Protein AF-A0A7S3L802-F1 (afdb_monomer_lite)

Organism: NCBI:txid265554

InterPro domains:
  IPR049227 Domain of unknown function DUF6824 [PF20710] (76-160)

Secondary structure (DSSP, 8-state):
----PPP---------------------------------------------------------------PPPTT-EEE--SHHHHHSHHHHHHHHHHHHHHHHHHH--SHHHHHHHHHHHHHHHHHTT--EEEEETTEEEEEEEPPHHHHHHHHHHHHHHHHHHHHHHHHHHHHTSS--------

Structure (mmCIF, N/CA/C/O backbone):
data_AF-A0A7S3L802-F1
#
_entry.id   AF-A0A7S3L802-F1
#
loop_
_atom_site.group_PDB
_atom_site.id
_atom_site.type_symbol
_atom_site.label_atom_id
_atom_site.label_alt_id
_atom_site.label_comp_id
_atom_site.label_asym_id
_atom_site.label_entity_id
_atom_site.label_seq_id
_atom_site.pdbx_PDB_ins_code
_atom_site.Cartn_x
_atom_site.Cartn_y
_atom_site.Cartn_z
_atom_site.occupancy
_atom_site.B_iso_or_equiv
_atom_site.auth_seq_id
_atom_site.auth_comp_id
_atom_site.auth_asym_id
_atom_site.auth_atom_id
_atom_site.pdbx_PDB_model_num
ATOM 1 N N . ASP A 1 1 ? -11.591 37.459 -12.804 1.00 43.25 1 ASP A N 1
ATOM 2 C CA . ASP A 1 1 ? -11.642 36.184 -12.055 1.00 43.25 1 ASP A CA 1
ATOM 3 C C . ASP A 1 1 ? -10.473 36.041 -11.090 1.00 43.25 1 ASP A C 1
ATOM 5 O O . ASP A 1 1 ? -9.443 35.461 -11.408 1.00 43.25 1 ASP A O 1
ATOM 9 N N . HIS A 1 2 ? -10.624 36.628 -9.903 1.00 46.69 2 HIS A N 1
ATOM 10 C CA . HIS A 1 2 ? -9.688 36.510 -8.788 1.00 46.69 2 HIS A CA 1
ATOM 11 C C . HIS A 1 2 ? -10.291 35.555 -7.755 1.00 46.69 2 HIS A C 1
ATOM 13 O O . HIS A 1 2 ? -11.215 35.938 -7.044 1.00 46.69 2 HIS A O 1
ATOM 19 N N . TYR A 1 3 ? -9.752 34.340 -7.633 1.00 50.78 3 TYR A N 1
ATOM 20 C CA . TYR A 1 3 ? -10.010 33.491 -6.469 1.00 50.78 3 TYR A CA 1
ATOM 21 C C . TYR A 1 3 ? -8.734 33.303 -5.657 1.00 50.78 3 TYR A C 1
ATOM 23 O O . TYR A 1 3 ? -7.887 32.444 -5.888 1.00 50.78 3 TYR A O 1
ATOM 31 N N . PHE A 1 4 ? -8.658 34.212 -4.696 1.00 42.81 4 PHE A N 1
ATOM 32 C CA . PHE A 1 4 ? -7.894 34.230 -3.467 1.00 42.81 4 PHE A CA 1
ATOM 33 C C . PHE A 1 4 ? -8.111 32.917 -2.689 1.00 42.81 4 PHE A C 1
ATOM 35 O O . PHE A 1 4 ? -9.192 32.673 -2.156 1.00 42.81 4 PHE A O 1
ATOM 42 N N . LEU A 1 5 ? -7.101 32.045 -2.636 1.00 52.41 5 LEU A N 1
ATOM 43 C CA . LEU A 1 5 ? -7.089 30.914 -1.704 1.00 52.41 5 LEU A CA 1
ATOM 44 C C . LEU A 1 5 ? -6.557 31.404 -0.348 1.00 52.41 5 LEU A C 1
ATOM 46 O O . LEU A 1 5 ? -5.458 31.965 -0.304 1.00 52.41 5 LEU A O 1
ATOM 50 N N . PRO A 1 6 ? -7.281 31.209 0.767 1.00 50.75 6 PRO A N 1
ATOM 51 C CA . PRO A 1 6 ? -6.831 31.702 2.058 1.00 50.75 6 PRO A CA 1
ATOM 52 C C . PRO A 1 6 ? -5.673 30.865 2.614 1.00 50.75 6 PRO A C 1
ATOM 54 O O . PRO A 1 6 ? -5.748 29.641 2.747 1.00 50.75 6 PRO A O 1
ATOM 57 N N . ARG A 1 7 ? -4.611 31.577 3.012 1.00 44.91 7 ARG A N 1
ATOM 58 C CA . ARG A 1 7 ? -3.612 31.135 3.989 1.00 44.91 7 ARG A CA 1
ATOM 59 C C . ARG A 1 7 ? -4.317 30.738 5.291 1.00 44.91 7 ARG A C 1
ATOM 61 O O . ARG A 1 7 ? -4.910 31.577 5.954 1.00 44.91 7 ARG A O 1
ATOM 68 N N . SER A 1 8 ? -4.150 29.488 5.701 1.00 43.41 8 SER A N 1
ATOM 69 C CA . SER A 1 8 ? -4.127 29.103 7.118 1.00 43.41 8 SER A CA 1
ATOM 70 C C . SER A 1 8 ? -3.103 27.984 7.309 1.00 43.41 8 SER A C 1
ATOM 72 O O . SER A 1 8 ? -3.396 26.819 7.550 1.00 43.41 8 SER A O 1
ATOM 74 N N . PHE A 1 9 ? -1.842 28.385 7.157 1.00 47.66 9 PHE A N 1
ATOM 75 C CA . PHE A 1 9 ? -0.777 27.896 8.021 1.00 47.66 9 PHE A CA 1
ATOM 76 C C . PHE A 1 9 ? -1.091 28.394 9.434 1.00 47.66 9 PHE A C 1
ATOM 78 O O . PHE A 1 9 ? -1.161 29.604 9.615 1.00 47.66 9 PHE A O 1
ATOM 85 N N . LEU A 1 10 ? -1.272 27.491 10.397 1.00 39.97 10 LEU A N 1
ATOM 86 C CA . LEU A 1 10 ? -0.770 27.624 11.769 1.00 39.97 10 LEU A CA 1
ATOM 87 C C . LEU A 1 10 ? -1.088 26.349 12.562 1.00 39.97 10 LEU A C 1
ATOM 89 O O . LEU A 1 10 ? -2.228 25.910 12.658 1.00 39.97 10 LEU A O 1
ATOM 93 N N . TYR A 1 11 ? -0.004 25.740 13.040 1.00 44.31 11 TYR A N 1
ATOM 94 C CA . TYR A 1 1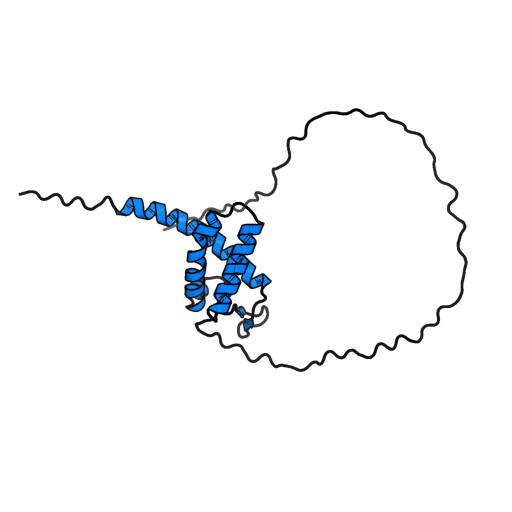1 ? 0.174 25.089 14.336 1.00 44.31 11 TYR A CA 1
ATOM 95 C C . TYR A 1 11 ? -1.076 24.664 15.128 1.00 44.31 11 TYR A C 1
ATOM 97 O O . TYR A 1 11 ? -1.865 25.484 15.579 1.00 44.31 11 TYR A O 1
ATOM 105 N N . GLY A 1 12 ? -1.141 23.368 15.434 1.00 34.47 12 GLY A N 1
ATOM 106 C CA . GLY A 1 12 ? -2.046 22.792 16.429 1.00 34.47 12 GLY A CA 1
ATOM 107 C C . GLY A 1 12 ? -1.418 21.558 17.071 1.00 34.47 12 GLY A C 1
ATOM 108 O O . GLY A 1 12 ? -1.934 20.452 16.943 1.00 34.47 12 GLY A O 1
ATOM 109 N N . MET A 1 13 ? -0.245 21.740 17.677 1.00 41.03 13 MET A N 1
ATOM 110 C CA . MET A 1 13 ? 0.360 20.787 18.606 1.00 41.03 13 MET A CA 1
ATOM 111 C C . MET A 1 13 ? 0.070 21.256 20.032 1.00 41.03 13 MET A C 1
ATOM 113 O O . MET A 1 13 ? 0.176 22.443 20.316 1.00 41.03 13 MET A O 1
ATOM 117 N N . VAL A 1 14 ? -0.199 20.277 20.899 1.00 48.84 14 VAL A N 1
ATOM 118 C CA . VAL A 1 14 ? -0.329 20.364 22.362 1.00 48.84 14 VAL A CA 1
ATOM 119 C C . VAL A 1 14 ? -1.625 20.998 22.865 1.00 48.84 14 VAL A C 1
ATOM 121 O O . VAL A 1 14 ? -1.730 22.210 22.904 1.00 48.84 14 VAL A O 1
ATOM 124 N N . GLN A 1 15 ? -2.554 20.163 23.348 1.00 44.03 15 GLN A N 1
ATOM 125 C CA . GLN A 1 15 ? -3.179 20.309 24.674 1.00 44.03 15 GLN A CA 1
ATOM 126 C C . GLN A 1 15 ? -3.772 18.959 25.106 1.00 44.03 15 GLN A C 1
ATOM 128 O O . GLN A 1 15 ? -4.819 18.555 24.619 1.00 44.03 15 GLN A O 1
ATOM 133 N N . TYR A 1 16 ? -3.076 18.252 26.000 1.00 43.25 16 TYR A N 1
ATOM 134 C CA . TYR A 1 16 ? -3.644 17.231 26.887 1.00 43.25 16 TYR A CA 1
ATOM 135 C C . TYR A 1 16 ? -2.691 17.042 28.072 1.00 43.25 16 TYR A C 1
ATOM 137 O O . TYR A 1 16 ? -1.691 16.345 27.946 1.00 43.25 16 TYR A O 1
ATOM 145 N N . SER A 1 17 ? -3.010 17.655 29.213 1.00 45.06 17 SER A N 1
ATOM 146 C CA . SER A 1 17 ? -2.934 16.993 30.522 1.00 45.06 17 SER A CA 1
ATOM 147 C C . SER A 1 17 ? -3.534 17.908 31.589 1.00 45.06 17 SER A C 1
ATOM 149 O O . SER A 1 17 ? -2.878 18.818 32.091 1.00 45.06 17 SER A O 1
ATOM 151 N N . HIS A 1 18 ? -4.784 17.658 31.960 1.00 38.56 18 HIS A N 1
ATOM 152 C CA . HIS A 1 18 ? -5.279 18.065 33.266 1.00 38.56 18 HIS A CA 1
ATOM 153 C C . HIS A 1 18 ? -6.218 16.974 33.766 1.00 38.56 18 HIS A C 1
ATOM 155 O O . HIS A 1 18 ? -7.207 16.680 33.103 1.00 38.56 18 HIS A O 1
ATOM 161 N N . GLN A 1 19 ? -5.829 16.382 34.898 1.00 49.69 19 GLN A N 1
ATOM 162 C CA . GLN A 1 19 ? -6.578 15.578 35.874 1.00 49.69 19 GLN A CA 1
ATOM 163 C C . GLN A 1 19 ? -5.761 14.358 36.312 1.00 49.69 19 GLN A C 1
ATOM 165 O O . GLN A 1 19 ? -5.900 13.261 35.784 1.00 49.69 19 GLN A O 1
ATOM 170 N N . PHE A 1 20 ? -4.927 14.567 37.331 1.00 44.22 20 PHE A N 1
ATOM 171 C CA . PHE A 1 20 ? -4.647 13.537 38.324 1.00 44.22 20 PHE A CA 1
ATOM 172 C C . PHE A 1 20 ? -4.953 14.115 39.702 1.00 44.22 20 PHE A C 1
ATOM 174 O O . PHE A 1 20 ? -4.566 15.236 40.032 1.00 44.22 20 PHE A O 1
ATOM 181 N N . HIS A 1 21 ? -5.745 13.352 40.445 1.00 43.66 21 HIS A N 1
ATOM 182 C CA . HIS A 1 21 ? -6.251 13.668 41.766 1.00 43.66 21 HIS A CA 1
ATOM 183 C C . HIS A 1 21 ? -5.139 13.642 42.829 1.00 43.66 21 HIS A C 1
ATOM 185 O O . HIS A 1 21 ? -4.339 12.718 42.897 1.00 43.66 21 HIS A O 1
ATOM 191 N N . HIS A 1 22 ? -5.149 14.705 43.628 1.00 41.06 22 HIS A N 1
ATOM 192 C CA . HIS A 1 22 ? -4.855 14.877 45.055 1.00 41.06 22 HIS A CA 1
ATOM 193 C C . HIS A 1 22 ? -4.444 13.661 45.941 1.00 41.06 22 HIS A C 1
ATOM 195 O O . HIS A 1 22 ? -5.079 12.611 45.890 1.00 41.06 22 HIS A O 1
ATOM 201 N N . ILE A 1 23 ? -3.554 13.970 46.917 1.00 42.12 23 ILE A N 1
ATOM 202 C CA . ILE A 1 23 ? -3.262 13.322 48.234 1.00 42.12 23 ILE A CA 1
ATOM 203 C C . ILE A 1 23 ? -2.111 12.273 48.175 1.00 42.12 23 ILE A C 1
ATOM 205 O O . ILE A 1 23 ? -2.242 11.258 47.511 1.00 42.12 23 ILE A O 1
ATOM 209 N N . LEU A 1 24 ? -0.912 12.476 48.758 1.00 43.41 24 LEU A N 1
ATOM 210 C CA . LEU A 1 24 ? -0.587 12.592 50.196 1.00 43.41 24 LEU A CA 1
ATOM 211 C C . LEU A 1 24 ? 0.703 13.389 50.504 1.00 43.41 24 LEU A C 1
ATOM 213 O O . LEU A 1 24 ? 1.617 13.498 49.691 1.00 43.41 24 LEU A O 1
ATOM 217 N N . GLN A 1 25 ? 0.716 13.912 51.733 1.00 42.94 25 GLN A N 1
ATOM 218 C CA . GLN A 1 25 ? 1.692 14.764 52.420 1.00 42.94 25 GLN A CA 1
ATOM 219 C C . GLN A 1 25 ? 3.146 14.254 52.508 1.00 42.94 25 GLN A C 1
ATOM 221 O O . GLN A 1 25 ? 3.410 13.062 52.632 1.00 42.94 25 GLN A O 1
ATOM 226 N N . LEU A 1 26 ? 4.067 15.226 52.556 1.00 44.31 26 LEU A N 1
ATOM 227 C CA . LEU A 1 26 ? 5.475 15.112 52.970 1.00 44.31 26 LEU A CA 1
ATOM 228 C C . LEU A 1 26 ? 5.602 14.847 54.488 1.00 44.31 26 LEU A C 1
ATOM 230 O O . LEU A 1 26 ? 4.688 15.180 55.247 1.00 44.31 26 LEU A O 1
ATOM 234 N N . PRO A 1 27 ? 6.789 14.415 54.956 1.00 50.59 27 PRO A N 1
ATOM 235 C CA . PRO A 1 27 ? 7.597 15.433 55.625 1.00 50.59 27 PRO A CA 1
ATOM 236 C C . PRO A 1 27 ? 9.056 15.523 55.161 1.00 50.59 27 PRO A C 1
ATOM 238 O O . PRO A 1 27 ? 9.699 14.569 54.731 1.00 50.59 27 PRO A O 1
ATOM 241 N N . SER A 1 28 ? 9.524 16.759 55.295 1.00 49.44 28 SER A N 1
ATOM 242 C CA . SER A 1 28 ? 10.874 17.286 55.150 1.00 49.44 28 SER A CA 1
ATOM 243 C C . SER A 1 28 ? 11.860 16.652 56.129 1.00 49.44 28 SER A C 1
ATOM 245 O O . SER A 1 28 ? 11.561 16.594 57.320 1.00 49.44 28 SER A O 1
ATOM 247 N N . ILE A 1 29 ? 13.058 16.295 55.657 1.00 51.09 29 ILE A N 1
ATOM 248 C CA . ILE A 1 29 ? 14.267 16.306 56.488 1.00 51.09 29 ILE A CA 1
ATOM 249 C C . ILE A 1 29 ? 15.439 16.773 55.617 1.00 51.09 29 ILE A C 1
ATOM 251 O O . ILE A 1 29 ? 15.975 16.031 54.798 1.00 51.09 29 ILE A O 1
ATOM 255 N N . ASN A 1 30 ? 15.816 18.037 55.798 1.00 46.88 30 ASN A N 1
ATOM 256 C CA . ASN A 1 30 ? 17.151 18.526 55.485 1.00 46.88 30 ASN A CA 1
ATOM 257 C C . ASN A 1 30 ? 18.103 18.004 56.561 1.00 46.88 30 ASN A C 1
ATOM 259 O O . ASN A 1 30 ? 17.928 18.354 57.726 1.00 46.88 30 ASN A O 1
ATOM 263 N N . THR A 1 31 ? 19.158 17.296 56.176 1.00 55.75 31 THR A N 1
ATOM 264 C CA . THR A 1 31 ? 20.431 17.362 56.898 1.00 55.75 31 THR A CA 1
ATOM 265 C C . THR A 1 31 ? 21.586 17.266 55.914 1.00 55.75 31 THR A C 1
ATOM 267 O O . THR A 1 31 ? 21.643 16.425 55.022 1.00 55.75 31 THR A O 1
ATOM 270 N N . MET A 1 32 ? 22.471 18.237 56.085 1.00 45.59 32 MET A N 1
ATOM 271 C CA . MET A 1 32 ? 23.715 18.475 55.380 1.00 45.59 32 MET A CA 1
ATOM 272 C C . MET A 1 32 ? 24.656 17.276 55.480 1.00 45.59 32 MET A C 1
ATOM 274 O O . MET A 1 32 ? 24.671 16.619 56.514 1.00 45.59 32 MET A O 1
ATOM 278 N N . LEU A 1 33 ? 25.517 17.095 54.478 1.00 47.91 33 LEU A N 1
ATOM 279 C CA . LEU A 1 33 ? 26.943 16.807 54.666 1.00 47.91 33 LEU A CA 1
ATOM 280 C C . LEU A 1 33 ? 27.668 17.125 53.349 1.00 47.91 33 LEU A C 1
ATOM 282 O O . LEU A 1 33 ? 27.310 16.635 52.280 1.00 47.91 33 LEU A O 1
ATOM 286 N N . SER A 1 34 ? 28.621 18.049 53.445 1.00 48.16 34 SER A N 1
ATOM 287 C CA . SER A 1 34 ? 29.429 18.590 52.353 1.00 48.16 34 SER A CA 1
ATOM 288 C C . SER A 1 34 ? 30.762 17.810 52.225 1.00 48.16 34 SER A C 1
ATOM 290 O O . SER A 1 34 ? 31.000 16.874 52.992 1.00 48.16 34 SER A O 1
ATOM 292 N N . PRO A 1 35 ? 31.602 18.118 51.218 1.00 51.88 35 PRO A N 1
ATOM 293 C CA . PRO A 1 35 ? 32.450 17.162 50.527 1.00 51.88 35 PRO A CA 1
ATOM 294 C C . PRO A 1 35 ? 33.837 17.034 51.156 1.00 51.88 35 PRO A C 1
ATOM 296 O O . PRO A 1 35 ? 34.571 18.008 51.298 1.00 51.88 35 PRO A O 1
ATOM 299 N N . SER A 1 36 ? 34.250 15.812 51.464 1.00 51.53 36 SER A N 1
ATOM 300 C CA . SER A 1 36 ? 35.662 15.420 51.522 1.00 51.53 36 SER A CA 1
ATOM 301 C C . SER A 1 36 ? 35.742 13.904 51.679 1.00 51.53 36 SER A C 1
ATOM 303 O O . SER A 1 36 ? 34.951 13.323 52.414 1.00 51.53 36 SER A O 1
ATOM 305 N N . SER A 1 37 ? 36.715 13.282 51.005 1.00 53.31 37 SER A N 1
ATOM 306 C CA . SER A 1 37 ? 37.090 11.849 51.085 1.00 53.31 37 SER A CA 1
ATOM 307 C C . SER A 1 37 ? 36.686 10.940 49.917 1.00 53.31 37 SER A C 1
ATOM 309 O O . SER A 1 37 ? 36.300 9.799 50.135 1.00 53.31 37 SER A O 1
ATOM 311 N N . PHE A 1 38 ? 36.861 11.375 48.665 1.00 45.47 38 PHE A N 1
ATOM 312 C CA . PHE A 1 38 ? 37.002 10.413 47.555 1.00 45.47 38 PHE A CA 1
ATOM 313 C C . PHE A 1 38 ? 38.146 10.789 46.604 1.00 45.47 38 PHE A C 1
ATOM 315 O O . PHE A 1 38 ? 38.000 10.825 45.386 1.00 45.47 38 PHE A O 1
ATOM 322 N N . LEU A 1 39 ? 39.311 11.094 47.183 1.00 45.28 39 LEU A N 1
ATOM 323 C CA . LEU A 1 39 ? 40.552 11.304 46.443 1.00 45.28 39 LEU A CA 1
ATOM 324 C C . LEU A 1 39 ? 41.676 10.449 47.047 1.00 45.28 39 LEU A C 1
ATOM 326 O O . LEU A 1 39 ? 42.522 10.960 47.768 1.00 45.28 39 LEU A O 1
ATOM 330 N N . SER A 1 40 ? 41.671 9.144 46.766 1.00 49.78 40 SER A N 1
ATOM 331 C CA . SER A 1 40 ? 42.864 8.286 46.887 1.00 49.78 40 SER A CA 1
ATOM 332 C C . SER A 1 40 ? 42.610 6.866 46.370 1.00 49.78 40 SER A C 1
ATOM 334 O O . SER A 1 40 ? 42.595 5.909 47.134 1.00 49.78 40 SER A O 1
ATOM 336 N N . MET A 1 41 ? 42.457 6.684 45.055 1.00 41.44 41 MET A N 1
ATOM 337 C CA . MET A 1 41 ? 42.773 5.375 44.465 1.00 41.44 41 MET A CA 1
ATOM 338 C C . MET A 1 41 ? 43.124 5.497 42.979 1.00 41.44 41 MET A C 1
ATOM 340 O O . MET A 1 41 ? 42.336 5.170 42.098 1.00 41.44 41 MET A O 1
ATOM 344 N N . ILE A 1 42 ? 44.332 5.985 42.697 1.00 59.41 42 ILE A N 1
ATOM 345 C CA . ILE A 1 42 ? 44.995 5.745 41.411 1.00 59.41 42 ILE A CA 1
ATOM 346 C C . ILE A 1 42 ? 46.104 4.726 41.676 1.00 59.41 42 ILE A C 1
ATOM 348 O O . ILE A 1 42 ? 47.095 5.085 42.313 1.00 59.41 42 ILE A O 1
ATOM 352 N N . PRO A 1 43 ? 46.018 3.491 41.161 1.00 48.78 43 PRO A N 1
ATOM 353 C CA . PRO A 1 43 ? 47.204 2.717 40.860 1.00 48.78 43 PRO A CA 1
ATOM 354 C C . PRO A 1 43 ? 47.678 3.096 39.456 1.00 48.78 43 PRO A C 1
ATOM 356 O O . PRO A 1 43 ? 46.992 2.896 38.452 1.00 48.78 43 PRO A O 1
ATOM 359 N N . SER A 1 44 ? 48.872 3.675 39.403 1.00 44.97 44 SER A N 1
ATOM 360 C CA . SER A 1 44 ? 49.615 3.882 38.168 1.00 44.97 44 SER A CA 1
ATOM 361 C C . SER A 1 44 ? 50.101 2.553 37.591 1.00 44.97 44 SER A C 1
ATOM 363 O O . SER A 1 44 ? 50.690 1.756 38.310 1.00 44.97 44 SER A O 1
ATOM 365 N N . ARG A 1 45 ? 49.955 2.449 36.263 1.00 49.50 45 ARG A N 1
ATOM 366 C CA . ARG A 1 45 ? 50.815 1.744 35.294 1.00 49.50 45 ARG A CA 1
ATOM 367 C C . ARG A 1 45 ? 50.982 0.228 35.448 1.00 49.50 45 ARG A C 1
ATOM 369 O O . ARG A 1 45 ? 51.635 -0.246 36.362 1.00 49.50 45 ARG A O 1
ATOM 376 N N . ASN A 1 46 ? 50.520 -0.499 34.428 1.00 47.84 46 ASN A N 1
ATOM 377 C CA . ASN A 1 46 ? 51.369 -1.242 33.480 1.00 47.84 46 ASN A CA 1
ATOM 378 C C . ASN A 1 46 ? 50.473 -1.745 32.324 1.00 47.84 46 ASN A C 1
ATOM 380 O O . ASN A 1 46 ? 49.480 -2.421 32.543 1.00 47.84 46 ASN A O 1
ATOM 384 N N . PHE A 1 47 ? 50.657 -1.204 31.117 1.00 49.09 47 PHE A N 1
ATOM 385 C CA . PHE A 1 47 ? 51.352 -1.891 30.015 1.00 49.09 47 PHE A CA 1
ATOM 386 C C . PHE A 1 47 ? 50.395 -2.767 29.176 1.00 49.09 47 PHE A C 1
ATOM 388 O O . PHE A 1 47 ? 50.406 -3.988 29.264 1.00 49.09 47 PHE A O 1
ATOM 395 N N . PHE A 1 48 ? 49.555 -2.131 28.349 1.00 50.41 48 PHE A N 1
ATOM 396 C CA . PHE A 1 48 ? 48.835 -2.827 27.275 1.00 50.41 48 PHE A CA 1
ATOM 397 C C . PHE A 1 48 ? 49.653 -2.722 25.977 1.00 50.41 48 PHE A C 1
ATOM 399 O O . PHE A 1 48 ? 49.879 -1.602 25.510 1.00 50.41 48 PHE A O 1
ATOM 406 N N . PRO A 1 49 ? 50.126 -3.836 25.392 1.00 56.09 49 PRO A N 1
ATOM 407 C CA . PRO A 1 49 ? 50.807 -3.805 24.103 1.00 56.09 49 PRO A CA 1
ATOM 408 C C . PRO A 1 49 ? 49.812 -3.514 22.959 1.00 56.09 49 PRO A C 1
ATOM 410 O O . PRO A 1 49 ? 48.721 -4.088 22.945 1.00 56.09 49 PRO A O 1
ATOM 413 N N . PRO A 1 50 ? 50.171 -2.683 21.961 1.00 56.22 50 PRO A N 1
ATOM 414 C CA . PRO A 1 50 ? 49.380 -2.485 20.757 1.00 56.22 50 PRO A CA 1
ATOM 415 C C . PRO A 1 50 ? 49.843 -3.485 19.694 1.00 56.22 50 PRO A C 1
ATOM 417 O O . PRO A 1 50 ? 50.678 -3.179 18.852 1.00 56.22 50 PRO A O 1
ATOM 420 N N . SER A 1 51 ? 49.355 -4.718 19.742 1.00 53.16 51 SER A N 1
ATOM 421 C CA . SER A 1 51 ? 49.475 -5.641 18.608 1.00 53.16 51 SER A CA 1
ATOM 422 C C . SER A 1 51 ? 48.477 -6.776 18.778 1.00 53.16 51 SER A C 1
ATOM 424 O O . SER A 1 51 ? 48.215 -7.188 19.901 1.00 53.16 51 SER A O 1
ATOM 426 N N . MET A 1 52 ? 47.952 -7.286 17.663 1.00 47.56 52 MET A N 1
ATOM 427 C CA . MET A 1 52 ? 46.987 -8.395 17.571 1.00 47.56 52 MET A CA 1
ATOM 428 C C . MET A 1 52 ? 45.495 -8.018 17.628 1.00 47.56 52 MET A C 1
ATOM 430 O O . MET A 1 52 ? 44.692 -8.703 18.254 1.00 47.56 52 MET A O 1
ATOM 434 N N . LEU A 1 53 ? 45.086 -7.001 16.862 1.00 41.88 53 LEU A N 1
ATOM 435 C CA . LEU A 1 53 ? 43.798 -7.091 16.164 1.00 41.88 53 LEU A CA 1
ATOM 436 C C . LEU A 1 53 ? 44.009 -6.884 14.664 1.00 41.88 53 LEU A C 1
ATOM 438 O O . LEU A 1 53 ? 43.614 -5.886 14.070 1.00 41.88 53 LEU A O 1
ATOM 442 N N . SER A 1 54 ? 44.649 -7.874 14.051 1.00 48.06 54 SER A N 1
ATOM 443 C CA . SER A 1 54 ? 44.408 -8.237 12.661 1.00 48.06 54 SER A CA 1
ATOM 444 C C . SER A 1 54 ? 42.949 -8.691 12.538 1.00 48.06 54 SER A C 1
ATOM 446 O O . SER A 1 54 ? 42.641 -9.877 12.605 1.00 48.06 54 SER A O 1
ATOM 448 N N . SER A 1 55 ? 42.025 -7.738 12.388 1.00 43.81 55 SER A N 1
ATOM 449 C CA . SER A 1 55 ? 40.760 -8.049 11.723 1.00 43.81 55 SER A CA 1
ATOM 450 C C . SER A 1 55 ? 41.100 -8.348 10.266 1.00 43.81 55 SER A C 1
ATOM 452 O O . SER A 1 55 ? 41.621 -7.451 9.596 1.00 43.81 55 SER A O 1
ATOM 454 N N . PRO A 1 56 ? 40.841 -9.564 9.756 1.00 46.34 56 PRO A N 1
ATOM 455 C CA . PRO A 1 56 ? 40.789 -9.751 8.325 1.00 46.34 56 PRO A CA 1
ATOM 456 C C . PRO A 1 56 ? 39.665 -8.850 7.836 1.00 46.34 56 PRO A C 1
ATOM 458 O O . PRO A 1 56 ? 38.502 -9.021 8.195 1.00 46.34 56 PRO A O 1
ATOM 461 N N . GLU A 1 57 ? 40.074 -7.811 7.120 1.00 51.16 57 GLU A N 1
ATOM 462 C CA . GLU A 1 57 ? 39.407 -7.266 5.957 1.00 51.16 57 GLU A CA 1
ATOM 463 C C . GLU A 1 57 ? 38.200 -8.108 5.543 1.00 51.16 57 GLU A C 1
ATOM 465 O O . GLU A 1 57 ? 38.259 -8.984 4.685 1.00 51.16 57 GLU A O 1
ATOM 470 N N . GLN A 1 58 ? 37.063 -7.819 6.172 1.00 49.31 58 GLN A N 1
ATOM 471 C CA . GLN A 1 58 ? 35.782 -8.243 5.659 1.00 49.31 58 GLN A CA 1
ATOM 472 C C . GLN A 1 58 ? 35.471 -7.255 4.541 1.00 49.31 58 GLN A C 1
ATOM 474 O O . GLN A 1 58 ? 34.651 -6.343 4.670 1.00 49.31 58 GLN A O 1
ATOM 479 N N . GLN A 1 59 ? 36.226 -7.416 3.448 1.00 44.59 59 GLN A N 1
ATOM 480 C CA . GLN A 1 59 ? 35.809 -7.069 2.107 1.00 44.59 59 GLN A CA 1
ATOM 481 C C . GLN A 1 59 ? 34.398 -7.632 1.971 1.00 44.59 59 GLN A C 1
ATOM 483 O O . GLN A 1 59 ? 34.188 -8.811 1.700 1.00 44.59 59 GLN A O 1
ATOM 488 N N . ARG A 1 60 ? 33.398 -6.782 2.222 1.00 41.75 60 ARG A N 1
ATOM 489 C CA . ARG A 1 60 ? 32.087 -7.003 1.635 1.00 41.75 60 ARG A CA 1
ATOM 490 C C . ARG A 1 60 ? 32.365 -7.075 0.140 1.00 41.75 60 ARG A C 1
ATOM 492 O O . ARG A 1 60 ? 32.911 -6.086 -0.364 1.00 41.75 60 ARG A O 1
ATOM 499 N N . PRO A 1 61 ? 32.083 -8.199 -0.538 1.00 49.19 61 PRO A N 1
ATOM 500 C CA . PRO A 1 61 ? 32.248 -8.251 -1.975 1.00 49.19 61 PRO A CA 1
ATOM 501 C C . PRO A 1 61 ? 31.474 -7.067 -2.545 1.00 49.19 61 PRO A C 1
ATOM 503 O O . PRO A 1 61 ? 30.260 -6.941 -2.372 1.00 49.19 61 PRO A O 1
ATOM 506 N N . LYS A 1 62 ? 32.227 -6.142 -3.143 1.00 51.53 62 LYS A N 1
ATOM 507 C CA . LYS A 1 62 ? 31.721 -5.053 -3.974 1.00 51.53 62 LYS A CA 1
ATOM 508 C C . LYS A 1 62 ? 31.387 -5.651 -5.335 1.00 51.53 62 LYS A C 1
ATOM 510 O O . LYS A 1 62 ? 31.824 -5.129 -6.357 1.00 51.53 62 LYS A O 1
ATOM 515 N N . ASP A 1 63 ? 30.669 -6.771 -5.327 1.00 49.75 63 ASP A N 1
ATOM 516 C CA . ASP A 1 63 ? 30.085 -7.315 -6.532 1.00 49.75 63 ASP A CA 1
ATOM 517 C C . ASP A 1 63 ? 29.023 -6.300 -6.926 1.00 49.75 63 ASP A C 1
ATOM 519 O O . ASP A 1 63 ? 27.924 -6.241 -6.368 1.00 49.75 63 ASP A O 1
ATOM 523 N N . LEU A 1 64 ? 29.458 -5.406 -7.815 1.00 50.09 64 LEU A N 1
ATOM 524 C CA . LEU A 1 64 ? 28.646 -4.588 -8.689 1.00 50.09 64 LEU A CA 1
ATOM 525 C C . LEU A 1 64 ? 27.647 -5.528 -9.371 1.00 50.09 64 LEU A C 1
ATOM 527 O O . LEU A 1 64 ? 27.851 -6.013 -10.478 1.00 50.09 64 LEU A O 1
ATOM 531 N N . LEU A 1 65 ? 26.532 -5.779 -8.697 1.00 54.09 65 LEU A N 1
ATOM 532 C CA . LEU A 1 65 ? 25.265 -5.885 -9.385 1.00 54.09 65 LEU A CA 1
ATOM 533 C C . LEU A 1 65 ? 24.965 -4.462 -9.834 1.00 54.09 65 LEU A C 1
ATOM 535 O O . LEU A 1 65 ? 24.382 -3.676 -9.085 1.00 54.09 65 LEU A O 1
ATOM 539 N N . GLU A 1 66 ? 25.466 -4.127 -11.024 1.00 50.41 66 GLU A N 1
ATOM 540 C CA . GLU A 1 66 ? 24.946 -3.039 -11.842 1.00 50.41 66 GLU A CA 1
ATOM 541 C C . GLU A 1 66 ? 23.421 -3.155 -11.741 1.00 50.41 66 GLU A C 1
ATOM 543 O O . GLU A 1 66 ? 22.827 -4.154 -12.157 1.00 50.41 66 GLU A O 1
ATOM 548 N N . ALA A 1 67 ? 22.792 -2.230 -11.018 1.00 58.84 67 ALA A N 1
ATOM 549 C CA . ALA A 1 67 ? 21.357 -2.264 -10.832 1.00 58.84 67 ALA A CA 1
ATOM 550 C C . ALA A 1 67 ? 20.750 -1.912 -12.185 1.00 58.84 67 ALA A C 1
ATOM 552 O O . ALA A 1 67 ? 20.580 -0.734 -12.495 1.00 58.84 67 ALA A O 1
ATOM 553 N N . GLU A 1 68 ? 20.484 -2.937 -12.997 1.00 57.91 68 GLU A N 1
ATOM 554 C CA . GLU A 1 68 ? 19.812 -2.796 -14.281 1.00 57.91 68 GLU A CA 1
ATOM 555 C C . GLU A 1 68 ? 18.612 -1.860 -14.092 1.00 57.91 68 GLU A C 1
ATOM 557 O O . GLU A 1 68 ? 17.796 -2.088 -13.183 1.00 57.91 68 GLU A O 1
ATOM 562 N N . PRO A 1 69 ? 18.515 -0.772 -14.877 1.00 58.19 69 PRO A N 1
ATOM 563 C CA . PRO A 1 69 ? 17.491 0.234 -14.677 1.00 58.19 69 PRO A CA 1
ATOM 564 C C . PRO A 1 69 ? 16.121 -0.437 -14.762 1.00 58.19 69 PRO A C 1
ATOM 566 O O . PRO A 1 69 ? 15.704 -0.924 -15.813 1.00 58.19 69 PRO A O 1
ATOM 569 N N . LEU A 1 70 ? 15.417 -0.487 -13.627 1.00 61.91 70 LEU A N 1
ATOM 570 C CA . LEU A 1 70 ? 14.100 -1.108 -13.5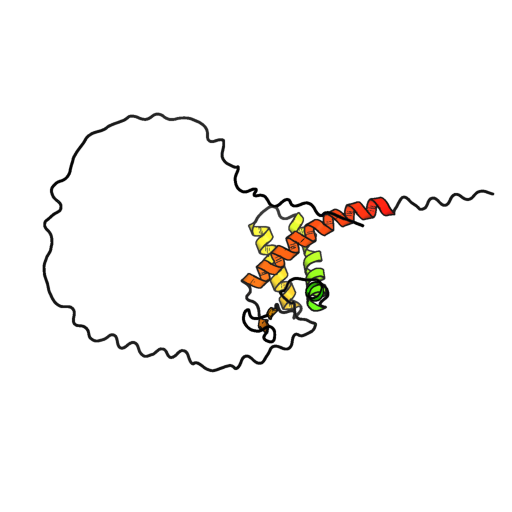38 1.00 61.91 70 LEU A CA 1
ATOM 571 C C . LEU A 1 70 ? 13.112 -0.318 -14.405 1.00 61.91 70 LEU A C 1
ATOM 573 O O . LEU A 1 70 ? 12.559 0.706 -13.989 1.00 61.91 70 LEU A O 1
ATOM 577 N N . VAL A 1 71 ? 12.873 -0.811 -15.619 1.00 68.44 71 VAL A N 1
ATOM 578 C CA . VAL A 1 71 ? 11.794 -0.343 -16.488 1.00 68.44 71 VAL A CA 1
ATOM 579 C C . VAL A 1 71 ? 10.481 -0.588 -15.746 1.00 68.44 71 VAL A C 1
ATOM 581 O O . VAL A 1 71 ? 10.159 -1.727 -15.411 1.00 68.44 71 VAL A O 1
ATOM 584 N N . SER A 1 72 ? 9.732 0.477 -15.440 1.00 65.69 72 SER A N 1
ATOM 585 C CA . SER A 1 72 ? 8.470 0.319 -14.708 1.00 65.69 72 SER A CA 1
ATOM 586 C C . SER A 1 72 ? 7.483 -0.463 -15.551 1.00 65.69 72 SER A C 1
ATOM 588 O O . SER A 1 72 ? 7.123 -0.024 -16.646 1.00 65.69 72 SER A O 1
ATOM 590 N N . SER A 1 73 ? 6.982 -1.558 -15.004 1.00 82.88 73 SER A N 1
ATOM 591 C CA . SER A 1 73 ? 5.834 -2.243 -15.569 1.00 82.88 73 SER A CA 1
ATOM 592 C C . SER A 1 73 ? 4.555 -1.462 -15.265 1.00 82.88 73 SER A C 1
ATOM 594 O O . SER A 1 73 ? 4.440 -0.778 -14.245 1.00 82.88 73 SER A O 1
ATOM 596 N N . GLU A 1 74 ? 3.528 -1.627 -16.095 1.00 86.56 74 GLU A N 1
ATOM 597 C CA . GLU A 1 74 ? 2.179 -1.122 -15.811 1.00 86.56 74 GLU A CA 1
ATOM 598 C C . GLU A 1 74 ? 1.598 -1.689 -14.501 1.00 86.56 74 GLU A C 1
ATOM 600 O O . GLU A 1 74 ? 0.674 -1.120 -13.914 1.00 86.56 74 GLU A O 1
ATOM 605 N N . GLN A 1 75 ? 2.160 -2.798 -14.015 1.00 88.62 75 GLN A N 1
ATOM 606 C CA . GLN A 1 75 ? 1.800 -3.451 -12.757 1.00 88.62 75 GLN A CA 1
ATOM 607 C C . GLN A 1 75 ? 2.512 -2.846 -11.534 1.00 88.62 75 GLN A C 1
ATOM 609 O O . GLN A 1 75 ? 2.191 -3.195 -10.396 1.00 88.62 75 GLN A O 1
ATOM 614 N N . ASP A 1 76 ? 3.433 -1.904 -11.730 1.00 92.00 76 ASP A N 1
ATOM 615 C CA . ASP A 1 76 ? 4.184 -1.311 -10.631 1.00 92.00 76 ASP A CA 1
ATOM 616 C C . ASP A 1 76 ? 3.397 -0.199 -9.933 1.00 92.00 76 ASP A C 1
ATOM 618 O O . ASP A 1 76 ? 2.731 0.651 -10.540 1.00 92.00 76 ASP A O 1
ATOM 622 N N . ILE A 1 77 ? 3.493 -0.195 -8.606 1.00 93.94 77 ILE A N 1
ATOM 623 C CA . ILE A 1 77 ? 2.913 0.834 -7.753 1.00 93.94 77 ILE A CA 1
ATOM 624 C C . ILE A 1 77 ? 3.967 1.911 -7.546 1.00 93.94 77 ILE A C 1
ATOM 626 O O . ILE A 1 77 ? 4.904 1.748 -6.762 1.00 93.94 77 ILE A O 1
ATOM 630 N N . LEU A 1 78 ? 3.781 3.036 -8.228 1.00 93.06 78 LEU A N 1
ATOM 631 C CA . LEU A 1 78 ? 4.711 4.151 -8.191 1.00 93.06 78 LEU A CA 1
ATOM 632 C C . LEU A 1 78 ? 4.493 4.997 -6.932 1.00 93.06 78 LEU A C 1
ATOM 634 O O . LEU A 1 78 ? 3.419 5.578 -6.699 1.00 93.06 78 LEU A O 1
ATOM 638 N N . LEU A 1 79 ? 5.540 5.094 -6.119 1.00 91.12 79 LEU A N 1
ATOM 639 C CA . LEU A 1 79 ? 5.645 6.034 -5.018 1.00 91.12 79 LEU A CA 1
ATOM 640 C C . LEU A 1 79 ? 6.081 7.387 -5.574 1.00 91.12 79 LEU A C 1
ATOM 642 O O . LEU A 1 79 ? 7.226 7.590 -5.947 1.00 91.12 79 LEU A O 1
ATOM 646 N N . GLY A 1 80 ? 5.142 8.323 -5.581 1.00 87.31 80 GLY A N 1
ATOM 647 C CA . GLY A 1 80 ? 5.369 9.703 -5.980 1.00 87.31 80 GLY A CA 1
ATOM 648 C C . GLY A 1 80 ? 4.181 10.579 -5.601 1.00 87.31 80 GLY A C 1
ATOM 649 O O . GLY A 1 80 ? 3.188 10.101 -5.029 1.00 87.31 80 GLY A O 1
ATOM 650 N N . ARG A 1 81 ? 4.291 11.871 -5.915 1.00 82.81 81 ARG A N 1
ATOM 651 C CA . ARG A 1 81 ? 3.223 12.871 -5.765 1.00 82.81 81 ARG A CA 1
ATOM 652 C C . ARG A 1 81 ? 2.708 13.300 -7.143 1.00 82.81 81 ARG A C 1
ATOM 654 O O . ARG A 1 81 ? 3.394 13.151 -8.145 1.00 82.81 81 ARG A O 1
ATOM 661 N N . GLY A 1 82 ? 1.493 13.837 -7.195 1.00 85.44 82 GLY A N 1
ATOM 662 C CA . GLY A 1 82 ? 0.908 14.372 -8.428 1.00 85.44 82 GLY A CA 1
ATOM 663 C C . GLY A 1 82 ? -0.044 13.422 -9.160 1.00 85.44 82 GLY A C 1
ATOM 664 O O . GLY A 1 82 ? -0.190 12.241 -8.834 1.00 85.44 82 GLY A O 1
ATOM 665 N N . THR A 1 83 ? -0.738 13.983 -10.149 1.00 85.06 83 THR A N 1
ATOM 666 C CA . THR A 1 83 ? -1.860 13.346 -10.855 1.00 85.06 83 THR A CA 1
ATOM 667 C C . THR A 1 83 ? -1.425 12.209 -11.776 1.00 85.06 83 THR A C 1
ATOM 669 O O . THR A 1 83 ? -2.168 11.238 -11.913 1.00 85.06 83 THR A O 1
ATOM 672 N N . LEU A 1 84 ? -0.225 12.291 -12.358 1.00 85.88 84 LEU A N 1
ATOM 673 C CA . LEU A 1 84 ? 0.330 11.255 -13.233 1.00 85.88 84 LEU A CA 1
ATOM 674 C C . LEU A 1 84 ? 0.468 9.919 -12.490 1.00 85.88 84 LEU A C 1
ATOM 676 O O . LEU A 1 84 ? -0.107 8.912 -12.898 1.00 85.88 84 LEU A O 1
ATOM 680 N N . HIS A 1 85 ? 1.113 9.942 -11.321 1.00 88.06 85 HIS A N 1
ATOM 681 C CA . HIS A 1 85 ? 1.249 8.779 -10.446 1.00 88.06 85 HIS A CA 1
ATOM 682 C C . HIS A 1 85 ? -0.114 8.229 -10.012 1.00 88.06 85 HIS A C 1
ATOM 684 O O . HIS A 1 85 ? -0.312 7.019 -9.974 1.00 88.06 85 HIS A O 1
ATOM 690 N N . ALA A 1 86 ? -1.081 9.095 -9.697 1.00 88.19 86 ALA A N 1
ATOM 691 C CA . ALA A 1 86 ? -2.416 8.656 -9.284 1.00 88.19 86 ALA A CA 1
ATOM 692 C C . ALA A 1 86 ? -3.190 7.939 -10.408 1.00 88.19 86 ALA A C 1
ATOM 694 O O . ALA A 1 86 ? -4.011 7.066 -10.129 1.00 88.19 86 ALA A O 1
ATOM 695 N N . LYS A 1 87 ? -2.936 8.296 -11.674 1.00 90.56 87 LYS A N 1
ATOM 696 C CA . LYS A 1 87 ? -3.588 7.698 -12.849 1.00 90.56 87 LYS A CA 1
ATOM 697 C C . LYS A 1 87 ? -2.897 6.427 -13.356 1.00 90.56 87 LYS A C 1
ATOM 699 O O . LYS A 1 87 ? -3.505 5.737 -14.178 1.00 90.56 87 LYS A O 1
ATOM 704 N N . HIS A 1 88 ? -1.698 6.112 -12.857 1.00 92.94 88 HIS A N 1
ATOM 705 C CA . HIS A 1 88 ? -0.936 4.925 -13.243 1.00 92.94 88 HIS A CA 1
ATOM 706 C C . HIS A 1 88 ? -1.759 3.636 -13.035 1.00 92.94 88 HIS A C 1
ATOM 708 O O . HIS A 1 88 ? -2.418 3.509 -11.994 1.00 92.94 88 HIS A O 1
ATOM 714 N N . PRO A 1 89 ? -1.746 2.679 -13.983 1.00 93.75 89 PRO A N 1
ATOM 715 C CA . PRO A 1 89 ? -2.507 1.430 -13.883 1.00 93.75 89 PRO A CA 1
ATOM 716 C C . PRO A 1 89 ? -2.231 0.654 -12.587 1.00 93.75 89 PRO A C 1
ATOM 718 O O . PRO A 1 89 ? -3.181 0.302 -11.880 1.00 93.75 89 PRO A O 1
ATOM 721 N N . GLY A 1 90 ? -0.964 0.491 -12.196 1.00 94.12 90 GLY A N 1
ATOM 722 C CA . GLY A 1 90 ? -0.598 -0.165 -10.937 1.00 94.12 90 GLY A CA 1
ATOM 723 C C . GLY A 1 90 ? -1.158 0.547 -9.701 1.00 94.12 90 GLY A C 1
ATOM 724 O O . GLY A 1 90 ? -1.705 -0.099 -8.805 1.00 94.12 90 GLY A O 1
ATOM 725 N N . ASN A 1 91 ? -1.164 1.886 -9.688 1.00 95.31 91 ASN A N 1
ATOM 726 C CA . ASN A 1 91 ? -1.753 2.661 -8.590 1.00 95.31 91 ASN A CA 1
ATOM 727 C C . ASN A 1 91 ? -3.282 2.537 -8.560 1.00 95.31 91 ASN A C 1
ATOM 729 O O . ASN A 1 91 ? -3.862 2.421 -7.481 1.00 95.31 91 ASN A O 1
ATOM 733 N N . LYS A 1 92 ? -3.948 2.488 -9.721 1.00 94.50 92 LYS A N 1
ATOM 734 C CA . LYS A 1 92 ? -5.393 2.218 -9.802 1.00 94.50 92 LYS A CA 1
ATOM 735 C C . LYS A 1 92 ? -5.738 0.842 -9.239 1.00 94.50 92 LYS A C 1
ATOM 737 O O . LYS A 1 92 ? -6.694 0.735 -8.474 1.00 94.50 92 LYS A O 1
ATOM 742 N N . ASN A 1 93 ? -4.979 -0.197 -9.594 1.00 95.00 93 ASN A N 1
ATOM 743 C CA . ASN A 1 93 ? -5.211 -1.546 -9.078 1.00 95.00 93 ASN A CA 1
ATOM 744 C C . ASN A 1 93 ? -4.981 -1.605 -7.561 1.00 95.00 93 ASN A C 1
ATOM 746 O O . ASN A 1 93 ? -5.823 -2.084 -6.804 1.00 95.00 93 ASN A O 1
ATOM 750 N N . PHE A 1 94 ? -3.899 -0.981 -7.101 1.00 96.19 94 PHE A N 1
ATOM 751 C CA . PHE A 1 94 ? -3.627 -0.788 -5.684 1.00 96.19 94 PHE A CA 1
ATOM 752 C C . PHE A 1 94 ? -4.785 -0.100 -4.940 1.00 96.19 94 PHE A C 1
ATOM 754 O O . PHE A 1 94 ? -5.199 -0.572 -3.881 1.00 96.19 94 PHE A O 1
ATOM 761 N N . TYR A 1 95 ? -5.363 0.971 -5.492 1.00 95.06 95 TYR A N 1
ATOM 762 C CA . TYR A 1 95 ? -6.502 1.653 -4.873 1.00 95.06 95 TYR A CA 1
ATOM 763 C C . TYR A 1 95 ? -7.764 0.792 -4.814 1.00 95.06 95 TYR A C 1
ATOM 765 O O . TYR A 1 95 ? -8.503 0.898 -3.838 1.00 95.06 95 TYR A O 1
ATOM 773 N N . LYS A 1 96 ? -8.005 -0.067 -5.813 1.00 94.88 96 LYS A N 1
ATOM 774 C CA . LYS A 1 96 ? -9.111 -1.037 -5.773 1.00 94.88 96 LYS A CA 1
ATOM 775 C C . LYS A 1 96 ? -8.930 -2.022 -4.623 1.00 94.88 96 LYS A C 1
ATOM 777 O O . LYS A 1 96 ? -9.875 -2.253 -3.881 1.00 94.88 96 LYS A O 1
ATOM 782 N N . ILE A 1 97 ? -7.715 -2.548 -4.445 1.00 95.94 97 ILE A N 1
ATOM 783 C CA . ILE A 1 97 ? -7.397 -3.431 -3.316 1.00 95.94 97 ILE A CA 1
ATOM 784 C C . ILE A 1 97 ? -7.619 -2.682 -2.004 1.00 95.94 97 ILE A C 1
ATOM 786 O O . ILE A 1 97 ? -8.302 -3.186 -1.129 1.00 95.94 97 ILE A O 1
ATOM 790 N N . VAL A 1 98 ? -7.096 -1.466 -1.860 1.00 96.19 98 VAL A N 1
ATOM 791 C CA . VAL A 1 98 ? -7.268 -0.667 -0.638 1.00 96.19 98 VAL A CA 1
ATOM 792 C C . VAL A 1 98 ? -8.745 -0.446 -0.295 1.00 96.19 98 VAL A C 1
ATOM 794 O O . VAL A 1 98 ? -9.126 -0.614 0.865 1.00 96.19 98 VAL A O 1
ATOM 797 N N . ASP A 1 99 ? -9.586 -0.136 -1.282 1.00 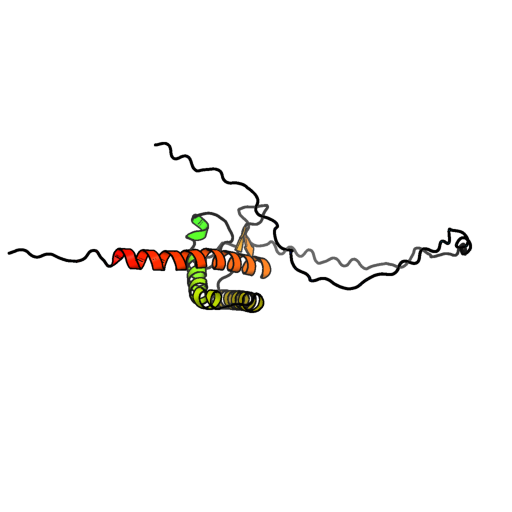94.31 99 ASP A N 1
ATOM 798 C CA . ASP A 1 99 ? -11.015 0.120 -1.071 1.00 94.31 99 ASP A CA 1
ATOM 799 C C . ASP A 1 99 ? -11.749 -1.053 -0.428 1.00 94.31 99 ASP A C 1
ATOM 801 O O . ASP A 1 99 ? -12.622 -0.834 0.414 1.00 94.31 99 ASP A O 1
ATOM 805 N N . THR A 1 100 ? -11.366 -2.296 -0.738 1.00 95.12 100 THR A N 1
ATOM 806 C CA . THR A 1 100 ? -12.007 -3.473 -0.132 1.00 95.12 100 THR A CA 1
ATOM 807 C C . THR A 1 100 ? -11.728 -3.590 1.369 1.00 95.12 100 THR A C 1
ATOM 809 O O . THR A 1 100 ? -12.469 -4.262 2.083 1.00 95.12 100 THR A O 1
ATOM 812 N N . PHE A 1 101 ? -10.676 -2.939 1.876 1.00 95.25 101 PHE A N 1
ATOM 813 C CA . PHE A 1 101 ? -10.310 -2.949 3.296 1.00 95.25 101 PHE A CA 1
ATOM 814 C C . PHE A 1 101 ? -10.818 -1.722 4.064 1.00 95.25 101 PHE A C 1
ATOM 816 O O . PHE A 1 101 ? -10.779 -1.732 5.296 1.00 95.25 101 PHE A O 1
ATOM 823 N N . ILE A 1 102 ? -11.321 -0.685 3.383 1.00 94.12 102 ILE A N 1
ATOM 824 C CA . ILE A 1 102 ? -11.801 0.549 4.029 1.00 94.12 102 ILE A CA 1
ATOM 825 C C . ILE A 1 102 ? -12.885 0.285 5.088 1.00 94.12 102 ILE A C 1
ATOM 827 O O . ILE A 1 102 ? -12.738 0.814 6.192 1.00 94.12 102 ILE A O 1
ATOM 831 N N . PRO A 1 103 ? -13.916 -0.554 4.849 1.00 92.62 103 PRO A N 1
ATOM 832 C CA . PRO A 1 103 ? -14.934 -0.828 5.866 1.00 92.62 103 PRO A CA 1
ATOM 833 C C . PRO A 1 103 ? -14.347 -1.458 7.136 1.00 92.62 103 PRO A C 1
ATOM 835 O O . PRO A 1 103 ? -14.660 -1.037 8.248 1.00 92.62 103 PRO A O 1
ATOM 838 N N . ARG A 1 104 ? -13.424 -2.416 6.979 1.00 94.06 104 ARG A N 1
ATOM 839 C CA . ARG A 1 104 ? -12.752 -3.082 8.108 1.00 94.06 104 ARG A CA 1
ATOM 840 C C . ARG A 1 104 ? -11.859 -2.118 8.881 1.00 94.06 104 ARG A C 1
ATOM 842 O O . ARG A 1 104 ? -11.828 -2.145 10.103 1.00 94.06 104 ARG A O 1
ATOM 849 N N . TYR A 1 105 ? -11.168 -1.229 8.174 1.00 94.44 105 TYR A N 1
ATOM 850 C CA . TYR A 1 105 ? -10.337 -0.201 8.795 1.00 94.44 105 TYR A CA 1
ATOM 851 C C . TYR A 1 105 ? -11.151 0.843 9.565 1.00 94.44 105 TYR A C 1
ATOM 853 O O . TYR A 1 105 ? -10.674 1.355 10.576 1.00 94.44 105 TYR A O 1
ATOM 861 N N . HIS A 1 106 ? -12.371 1.142 9.111 1.00 90.81 106 HIS A N 1
ATOM 862 C CA . HIS A 1 106 ? -13.309 1.994 9.839 1.00 90.81 106 HIS A CA 1
ATOM 863 C C . HIS A 1 106 ? -13.833 1.313 11.110 1.00 90.81 106 HIS A C 1
ATOM 865 O O . HIS A 1 106 ? -13.955 1.962 12.144 1.00 90.81 106 HIS A O 1
ATOM 871 N N . ALA A 1 107 ? -14.121 0.011 11.040 1.00 91.56 107 ALA A N 1
ATOM 872 C CA . ALA A 1 107 ? -14.582 -0.770 12.187 1.00 91.56 107 ALA A CA 1
ATOM 873 C C . ALA A 1 107 ? -13.486 -1.008 13.245 1.00 91.56 107 ALA A C 1
ATOM 875 O O . ALA A 1 107 ? -13.803 -1.187 14.419 1.00 91.56 107 ALA A O 1
ATOM 876 N N . ALA A 1 108 ? -12.209 -0.993 12.847 1.00 94.44 108 ALA A N 1
ATOM 877 C CA . ALA A 1 108 ? -11.076 -1.199 13.744 1.00 94.44 108 ALA A CA 1
ATOM 878 C C . ALA A 1 108 ? -10.946 -0.070 14.782 1.00 94.44 108 ALA A C 1
ATOM 880 O O . ALA A 1 108 ? -10.796 1.112 14.439 1.00 94.44 108 ALA A O 1
ATOM 881 N N . LYS A 1 109 ? -10.931 -0.446 16.062 1.00 92.94 109 LYS A N 1
ATOM 882 C CA . LYS A 1 109 ? -10.858 0.489 17.196 1.00 92.94 109 LYS A CA 1
ATOM 883 C C . LYS A 1 109 ? -9.421 0.669 17.670 1.00 92.94 109 LYS A C 1
ATOM 885 O O . LYS A 1 109 ? -9.020 1.784 18.002 1.00 92.94 109 LYS A O 1
ATOM 890 N N . SER A 1 110 ? -8.626 -0.400 17.633 1.00 96.25 110 SER A N 1
ATOM 891 C CA . SER A 1 110 ? -7.258 -0.389 18.149 1.00 96.25 110 SER A CA 1
ATOM 892 C C . SER A 1 110 ? -6.212 -0.004 17.097 1.00 96.25 110 SER A C 1
ATOM 894 O O . SER A 1 110 ? -6.371 -0.198 15.888 1.00 96.25 110 SER A O 1
ATOM 896 N N . LYS A 1 111 ? -5.077 0.524 17.572 1.00 92.81 111 LYS A N 1
ATOM 897 C CA . LYS A 1 111 ? -3.889 0.787 16.748 1.00 92.81 111 LYS A CA 1
ATOM 898 C C . LYS A 1 111 ? -3.264 -0.511 16.221 1.00 92.81 111 LYS A C 1
ATOM 900 O O . LYS A 1 111 ? -2.772 -0.510 15.092 1.00 92.81 111 LYS A O 1
ATOM 905 N N . SER A 1 112 ? -3.293 -1.589 17.010 1.00 95.56 112 SER A N 1
ATOM 906 C CA . SER A 1 112 ? -2.781 -2.907 16.604 1.00 95.56 112 SER A CA 1
ATOM 907 C C . SER A 1 112 ? -3.574 -3.458 15.420 1.00 95.56 112 SER A C 1
ATOM 909 O O . SER A 1 112 ? -2.996 -3.675 14.360 1.00 95.56 112 SER A O 1
ATOM 911 N N . GLU A 1 113 ? -4.903 -3.506 15.533 1.00 95.50 113 GLU A N 1
ATOM 912 C CA . GLU A 1 113 ? -5.811 -3.961 14.469 1.00 95.50 113 GLU A CA 1
ATOM 913 C C . GLU A 1 113 ? -5.582 -3.213 13.148 1.00 95.50 113 GLU A C 1
ATOM 915 O O . GLU A 1 113 ? -5.517 -3.808 12.071 1.00 95.50 113 GLU A O 1
ATOM 920 N N . LYS A 1 114 ? -5.395 -1.888 13.212 1.00 94.12 114 LYS A N 1
ATOM 921 C CA . LYS A 1 114 ? -5.084 -1.075 12.026 1.00 94.12 114 LYS A CA 1
ATOM 922 C C . LYS A 1 114 ? -3.742 -1.462 11.403 1.00 94.12 114 LYS A C 1
ATOM 924 O O . LYS A 1 114 ? -3.637 -1.517 10.177 1.00 94.12 114 LYS A O 1
ATOM 929 N N . SER A 1 115 ? -2.726 -1.735 12.222 1.00 95.75 115 SER A N 1
ATOM 930 C CA . SER A 1 115 ? -1.419 -2.221 11.757 1.00 95.75 115 SER A CA 1
ATOM 931 C C . SER A 1 115 ? -1.510 -3.610 11.116 1.00 95.75 115 SER A C 1
ATOM 933 O O . SER A 1 115 ? -0.845 -3.860 10.106 1.00 95.75 115 SER A O 1
ATOM 935 N N . ASP A 1 116 ? -2.362 -4.487 11.639 1.00 96.56 116 ASP A N 1
ATOM 936 C CA . ASP A 1 116 ? -2.571 -5.830 11.092 1.00 96.56 116 ASP A CA 1
ATOM 937 C C . ASP A 1 116 ? -3.317 -5.787 9.756 1.00 96.56 116 ASP A C 1
ATOM 939 O O . ASP A 1 116 ? -2.953 -6.487 8.804 1.00 96.56 116 ASP A O 1
ATOM 943 N N . LEU A 1 117 ? -4.288 -4.878 9.617 1.00 96.88 117 LEU A N 1
ATOM 944 C CA . LEU A 1 117 ? -4.930 -4.587 8.333 1.00 96.88 117 LEU A CA 1
ATOM 945 C C . LEU A 1 117 ? -3.920 -4.076 7.300 1.00 96.88 117 LEU A C 1
ATOM 947 O O . LEU A 1 117 ? -3.905 -4.555 6.168 1.00 96.88 117 LEU A O 1
ATOM 951 N N . LEU A 1 118 ? -3.031 -3.158 7.688 1.00 96.88 118 LEU A N 1
ATOM 952 C CA . LEU A 1 118 ? -1.939 -2.677 6.831 1.00 96.88 118 LEU A CA 1
ATOM 953 C C . LEU A 1 118 ? -1.044 -3.827 6.351 1.00 96.88 118 LEU A C 1
ATOM 955 O O . LEU A 1 118 ? -0.668 -3.882 5.180 1.00 96.88 118 LEU A O 1
ATOM 959 N N . HIS A 1 119 ? -0.719 -4.759 7.247 1.00 96.81 119 HIS A N 1
ATOM 960 C CA . HIS A 1 119 ? 0.076 -5.935 6.913 1.00 96.81 119 HIS A CA 1
ATOM 961 C C . HIS A 1 119 ? -0.670 -6.873 5.951 1.00 96.81 119 HIS A C 1
ATOM 963 O O . HIS A 1 119 ? -0.081 -7.373 4.992 1.00 96.81 119 HIS A O 1
ATOM 969 N N . SER A 1 120 ? -1.971 -7.058 6.166 1.00 97.62 120 SER A N 1
ATOM 970 C CA . SER A 1 120 ? -2.841 -7.875 5.315 1.00 97.62 120 SER A CA 1
ATOM 971 C C . SER A 1 120 ? -2.955 -7.303 3.901 1.00 97.62 120 SER A C 1
ATOM 973 O O . SER A 1 120 ? -2.817 -8.041 2.926 1.00 97.62 120 SER A O 1
ATOM 975 N N . ILE A 1 121 ? -3.122 -5.982 3.777 1.00 97.38 121 ILE A N 1
ATOM 976 C CA . ILE A 1 121 ? -3.136 -5.287 2.483 1.00 97.38 121 ILE A CA 1
ATOM 977 C C . ILE A 1 121 ? -1.800 -5.485 1.770 1.00 97.38 121 ILE A C 1
ATOM 979 O O . ILE A 1 121 ? -1.787 -5.868 0.606 1.00 97.38 121 ILE A O 1
ATOM 983 N N . TYR A 1 122 ? -0.678 -5.282 2.466 1.00 97.38 122 TYR A N 1
ATOM 984 C CA . TYR A 1 122 ? 0.649 -5.482 1.882 1.00 97.38 122 TYR A CA 1
ATOM 985 C C . TYR A 1 122 ? 0.821 -6.902 1.321 1.00 97.38 122 TYR A C 1
ATOM 987 O O . TYR A 1 122 ? 1.224 -7.064 0.172 1.00 97.38 122 TYR A O 1
ATOM 995 N N . ARG A 1 123 ? 0.439 -7.934 2.087 1.00 97.12 123 ARG A N 1
ATOM 996 C CA . ARG A 1 123 ? 0.477 -9.329 1.613 1.00 97.12 123 ARG A CA 1
ATOM 997 C C . ARG A 1 123 ? -0.426 -9.549 0.402 1.00 97.12 123 ARG A C 1
ATOM 999 O O . ARG A 1 123 ? -0.021 -10.239 -0.526 1.00 97.12 123 ARG A O 1
ATOM 1006 N N . ARG A 1 124 ? -1.624 -8.954 0.387 1.00 96.88 124 ARG A N 1
ATOM 1007 C CA . ARG A 1 124 ? -2.558 -9.065 -0.743 1.00 96.88 124 ARG A CA 1
ATOM 1008 C C . ARG A 1 124 ? -2.014 -8.410 -2.010 1.00 96.88 124 ARG A C 1
ATOM 1010 O O . ARG A 1 124 ? -2.207 -8.957 -3.087 1.00 96.88 124 ARG A O 1
ATOM 1017 N N . VAL A 1 125 ? -1.338 -7.272 -1.874 1.00 95.75 125 VAL A N 1
ATOM 1018 C CA . VAL A 1 125 ? -0.693 -6.566 -2.989 1.00 95.75 125 VAL A CA 1
ATOM 1019 C C . VAL A 1 125 ? 0.422 -7.422 -3.593 1.00 95.75 125 VAL A C 1
ATOM 1021 O O . VAL A 1 125 ? 0.426 -7.627 -4.802 1.00 95.75 125 VAL A O 1
ATOM 1024 N N . LEU A 1 126 ? 1.296 -7.998 -2.760 1.00 94.38 126 LEU A N 1
ATOM 1025 C CA . LEU A 1 126 ? 2.355 -8.894 -3.238 1.00 94.38 126 LEU A CA 1
ATOM 1026 C C . LEU A 1 126 ? 1.800 -10.168 -3.885 1.00 94.38 126 LEU A C 1
ATOM 1028 O O . LEU A 1 126 ? 2.278 -10.585 -4.933 1.00 94.38 126 LEU A O 1
ATOM 1032 N N . ALA A 1 127 ? 0.761 -10.767 -3.295 1.00 94.75 127 ALA A N 1
ATOM 1033 C CA . ALA A 1 127 ? 0.100 -11.946 -3.855 1.00 94.75 127 ALA A CA 1
ATOM 1034 C C . ALA A 1 127 ? -0.582 -11.667 -5.208 1.00 94.75 127 ALA A C 1
ATOM 1036 O O . ALA A 1 127 ? -0.809 -12.592 -5.978 1.00 94.75 127 ALA A O 1
ATOM 1037 N N . ALA A 1 128 ? -0.904 -10.403 -5.501 1.00 92.00 128 ALA A N 1
ATOM 1038 C CA . ALA A 1 128 ? -1.416 -9.971 -6.799 1.00 92.00 128 ALA A CA 1
ATOM 1039 C C . ALA A 1 128 ? -0.302 -9.703 -7.834 1.00 92.00 128 ALA A C 1
ATOM 1041 O O . ALA A 1 128 ? -0.603 -9.224 -8.923 1.00 92.00 128 ALA A O 1
ATOM 1042 N N . GLY A 1 129 ? 0.968 -9.960 -7.495 1.00 92.38 129 GLY A N 1
ATOM 1043 C CA . GLY A 1 129 ? 2.123 -9.725 -8.369 1.00 92.38 129 GLY A CA 1
ATOM 1044 C C . GLY A 1 129 ? 2.574 -8.263 -8.449 1.00 92.38 129 GLY A C 1
ATOM 1045 O O . GLY A 1 129 ? 3.499 -7.945 -9.192 1.00 92.38 129 GLY A O 1
ATOM 1046 N N . LEU A 1 130 ? 1.952 -7.366 -7.680 1.00 93.06 130 LEU A N 1
ATOM 1047 C CA . LEU A 1 130 ? 2.279 -5.942 -7.687 1.00 93.06 130 LEU A CA 1
ATOM 1048 C C . LEU A 1 130 ? 3.490 -5.670 -6.785 1.00 93.06 130 LEU A C 1
ATOM 1050 O O . LEU A 1 130 ? 3.597 -6.207 -5.679 1.00 93.06 130 LEU A O 1
ATOM 1054 N N . ARG A 1 131 ? 4.362 -4.758 -7.217 1.00 93.69 131 ARG A N 1
ATOM 1055 C CA . ARG A 1 131 ? 5.534 -4.296 -6.456 1.00 93.69 131 ARG A CA 1
ATOM 1056 C C . ARG A 1 131 ? 5.496 -2.785 -6.255 1.00 93.69 131 ARG A C 1
ATOM 1058 O O . ARG A 1 131 ? 4.946 -2.054 -7.073 1.00 93.69 131 ARG A O 1
ATOM 1065 N N . PHE A 1 132 ? 6.074 -2.311 -5.155 1.00 94.06 132 PHE A N 1
ATOM 1066 C CA . PHE A 1 132 ? 6.202 -0.882 -4.868 1.00 94.06 132 PHE A CA 1
ATOM 1067 C C . PHE A 1 132 ? 7.552 -0.375 -5.369 1.00 94.06 132 PHE A C 1
ATOM 1069 O O . PHE A 1 132 ? 8.586 -0.961 -5.048 1.00 94.06 132 PHE A O 1
ATOM 1076 N N . VAL A 1 133 ? 7.533 0.720 -6.124 1.00 92.69 133 VAL A N 1
ATOM 1077 C CA . VAL A 1 133 ? 8.714 1.291 -6.777 1.00 92.69 133 VAL A CA 1
ATOM 1078 C C . VAL A 1 133 ? 8.790 2.786 -6.479 1.00 92.69 133 VAL A C 1
ATOM 1080 O O . VAL A 1 133 ? 7.772 3.476 -6.524 1.00 92.69 133 VAL A O 1
ATOM 1083 N N . LYS A 1 134 ? 9.980 3.294 -6.158 1.00 90.50 134 LYS A N 1
ATOM 1084 C CA . LYS A 1 134 ? 10.256 4.722 -5.928 1.00 90.50 134 LYS A CA 1
ATOM 1085 C C . LYS A 1 134 ? 11.408 5.142 -6.840 1.00 90.50 134 LYS A C 1
ATOM 1087 O O . LYS A 1 134 ? 12.292 4.331 -7.108 1.00 90.50 134 LYS A O 1
ATOM 1092 N N . HIS A 1 135 ? 11.378 6.385 -7.311 1.00 87.12 135 HIS A N 1
ATOM 1093 C CA . HIS A 1 135 ? 12.542 7.008 -7.941 1.00 87.12 135 HIS A CA 1
ATOM 1094 C C . HIS A 1 135 ? 13.652 7.165 -6.902 1.00 87.12 135 HIS A C 1
ATOM 1096 O O . HIS A 1 135 ? 13.350 7.380 -5.717 1.00 87.12 135 HIS A O 1
ATOM 1102 N N . ASP A 1 136 ? 14.900 7.003 -7.327 1.00 81.81 136 ASP A N 1
ATOM 1103 C CA . ASP A 1 136 ? 16.018 7.263 -6.435 1.00 81.81 136 ASP A CA 1
ATOM 1104 C C . ASP A 1 136 ? 16.206 8.770 -6.242 1.00 81.81 136 ASP A C 1
ATOM 1106 O O . ASP A 1 136 ? 15.924 9.568 -7.133 1.00 81.81 136 ASP A O 1
ATOM 1110 N N . ASP A 1 137 ? 16.648 9.178 -5.055 1.00 71.00 137 ASP A N 1
ATOM 1111 C CA . ASP A 1 137 ? 16.677 10.597 -4.677 1.00 71.00 137 ASP A CA 1
ATOM 1112 C C . ASP A 1 137 ? 17.794 11.384 -5.418 1.00 71.00 137 ASP A C 1
ATOM 1114 O O . ASP A 1 137 ? 17.883 12.603 -5.275 1.00 71.00 137 ASP A O 1
ATOM 1118 N N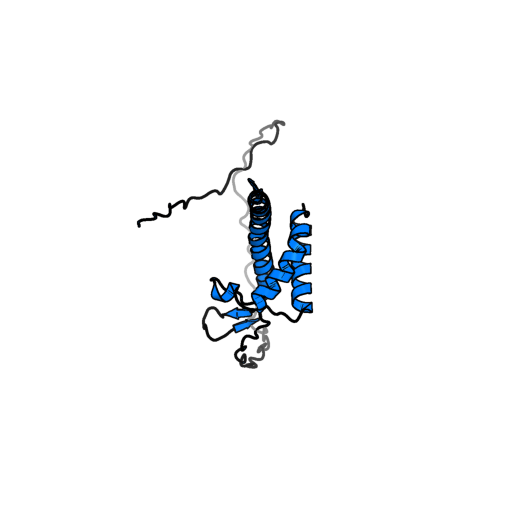 . GLY A 1 138 ? 18.620 10.702 -6.228 1.00 67.19 138 GLY A N 1
ATOM 1119 C CA . GLY A 1 138 ? 19.715 11.277 -7.022 1.00 67.19 138 GLY A CA 1
ATOM 1120 C C . GLY A 1 138 ? 19.579 11.164 -8.547 1.00 67.19 138 GLY A C 1
ATOM 1121 O O . GLY A 1 138 ? 20.345 11.817 -9.251 1.00 67.19 138 GLY A O 1
ATOM 1122 N N . ASP A 1 139 ? 18.632 10.378 -9.071 1.00 67.88 139 ASP A N 1
ATOM 1123 C CA . ASP A 1 139 ? 18.410 10.248 -10.517 1.00 67.88 139 ASP A CA 1
ATOM 1124 C C . ASP A 1 139 ? 16.948 9.882 -10.817 1.00 67.88 139 ASP A C 1
ATOM 1126 O O . ASP A 1 139 ? 16.440 8.843 -10.397 1.00 67.88 139 ASP A O 1
ATOM 1130 N N . ASP A 1 140 ? 16.269 10.727 -11.595 1.00 67.19 140 ASP A N 1
ATOM 1131 C CA . ASP A 1 140 ? 14.882 10.505 -12.023 1.00 67.19 140 ASP A CA 1
ATOM 1132 C C . ASP A 1 140 ? 14.727 9.318 -12.986 1.00 67.19 140 ASP A C 1
ATOM 1134 O O . ASP A 1 140 ? 13.606 8.868 -13.254 1.00 67.19 140 ASP A O 1
ATOM 1138 N N . ARG A 1 141 ? 15.840 8.815 -13.530 1.00 71.06 141 ARG A N 1
ATOM 1139 C CA . ARG A 1 141 ? 15.863 7.690 -14.469 1.00 71.06 141 ARG A CA 1
ATOM 1140 C C . ARG A 1 141 ? 15.972 6.346 -13.770 1.00 71.06 141 ARG A C 1
ATOM 1142 O O . ARG A 1 141 ? 15.568 5.339 -14.352 1.00 71.06 141 ARG A O 1
ATOM 1149 N N . THR A 1 142 ? 16.479 6.315 -12.540 1.00 79.00 142 THR A N 1
ATOM 1150 C CA . THR A 1 142 ? 16.646 5.069 -11.797 1.00 79.00 142 THR A CA 1
ATOM 1151 C C . THR A 1 142 ? 15.503 4.871 -10.817 1.00 79.00 142 THR A C 1
ATOM 1153 O O . THR A 1 142 ? 14.982 5.776 -10.159 1.00 79.00 142 THR A O 1
ATOM 1156 N N . ARG A 1 143 ? 15.044 3.627 -10.762 1.00 82.94 143 ARG A N 1
ATOM 1157 C CA . ARG A 1 143 ? 13.929 3.214 -9.927 1.00 82.94 143 ARG A CA 1
ATOM 1158 C C . ARG A 1 143 ? 14.373 2.054 -9.076 1.00 82.94 143 ARG A C 1
ATOM 1160 O O . ARG A 1 143 ? 14.984 1.119 -9.579 1.00 82.94 143 ARG A O 1
ATOM 1167 N N . ARG A 1 144 ? 14.010 2.095 -7.797 1.00 88.94 144 ARG A N 1
ATOM 1168 C CA . ARG A 1 144 ? 14.306 1.026 -6.845 1.00 88.94 144 ARG A CA 1
ATOM 1169 C C . ARG A 1 144 ? 13.041 0.399 -6.295 1.00 88.94 144 ARG A C 1
ATOM 1171 O O . ARG A 1 144 ? 12.027 1.072 -6.073 1.00 88.94 144 ARG A O 1
ATOM 1178 N N . VAL A 1 145 ? 13.127 -0.898 -6.015 1.00 90.50 145 VAL A N 1
ATOM 1179 C CA . VAL A 1 145 ? 12.105 -1.589 -5.230 1.00 90.50 145 VAL A CA 1
ATOM 1180 C C . VAL A 1 145 ? 12.129 -1.039 -3.807 1.00 90.50 145 VAL A C 1
ATOM 1182 O O . VAL A 1 145 ? 13.172 -0.809 -3.196 1.00 90.50 145 VAL A O 1
ATOM 1185 N N . VAL A 1 146 ? 10.936 -0.777 -3.300 1.00 92.12 146 VAL A N 1
ATOM 1186 C CA . VAL A 1 146 ? 10.712 -0.085 -2.038 1.00 92.12 146 VAL A CA 1
ATOM 1187 C C . VAL A 1 146 ? 10.725 -1.072 -0.877 1.00 92.12 146 VAL A C 1
ATOM 1189 O O . VAL A 1 146 ? 10.263 -2.208 -0.995 1.00 92.12 146 VAL A O 1
ATOM 1192 N N . THR A 1 147 ? 11.212 -0.629 0.281 1.00 94.38 147 THR A N 1
ATOM 1193 C CA . THR A 1 147 ? 11.223 -1.460 1.489 1.00 94.38 147 THR A CA 1
ATOM 1194 C C . THR A 1 147 ? 9.807 -1.704 2.018 1.00 94.38 147 THR A C 1
ATOM 1196 O O . THR A 1 147 ? 8.889 -0.897 1.850 1.00 94.38 147 THR A O 1
ATOM 1199 N N . LYS A 1 148 ? 9.611 -2.799 2.765 1.00 94.56 148 LYS A N 1
ATOM 1200 C CA . LYS A 1 148 ? 8.318 -3.110 3.405 1.00 94.56 148 LYS A CA 1
ATOM 1201 C C . LYS A 1 148 ? 7.795 -1.959 4.276 1.00 94.56 148 LYS A C 1
ATOM 1203 O O . LYS A 1 148 ? 6.585 -1.744 4.350 1.00 94.56 148 LYS A O 1
ATOM 1208 N N . LYS A 1 149 ? 8.693 -1.230 4.949 1.00 94.81 149 LYS A N 1
ATOM 1209 C CA . LYS A 1 149 ? 8.343 -0.087 5.801 1.00 94.81 149 LYS A CA 1
ATOM 1210 C C . LYS A 1 149 ? 7.721 1.040 4.974 1.00 94.81 149 LYS A C 1
ATOM 1212 O O . LYS A 1 149 ? 6.586 1.425 5.243 1.00 94.81 149 LYS A O 1
ATOM 1217 N N . GLU A 1 150 ? 8.417 1.487 3.935 1.00 94.00 150 GLU A N 1
ATOM 1218 C CA . GLU A 1 150 ? 7.954 2.533 3.015 1.00 94.00 150 GLU A CA 1
ATOM 1219 C C . GLU A 1 150 ? 6.638 2.131 2.314 1.00 94.00 150 GLU A C 1
ATOM 1221 O O . GLU A 1 150 ? 5.707 2.932 2.195 1.00 94.00 150 GLU A O 1
ATOM 1226 N N . ALA A 1 151 ? 6.500 0.860 1.921 1.00 96.00 151 ALA A N 1
ATOM 1227 C CA . ALA A 1 151 ? 5.258 0.337 1.355 1.00 96.00 151 ALA A CA 1
ATOM 1228 C C . ALA A 1 151 ? 4.087 0.422 2.352 1.00 96.00 151 ALA A C 1
ATOM 1230 O O . ALA A 1 151 ? 3.003 0.901 2.009 1.00 96.00 151 ALA A O 1
ATOM 1231 N N . LYS A 1 152 ? 4.291 0.020 3.615 1.00 96.25 152 LYS A N 1
ATOM 1232 C CA . LYS A 1 152 ? 3.271 0.157 4.670 1.00 96.25 152 LYS A CA 1
ATOM 1233 C C . LYS A 1 152 ? 2.907 1.616 4.934 1.00 96.25 152 LYS A C 1
ATOM 1235 O O . LYS A 1 152 ? 1.730 1.909 5.142 1.00 96.25 152 LYS A O 1
ATOM 1240 N N . GLU A 1 153 ? 3.873 2.527 4.911 1.00 95.75 153 GLU A N 1
ATOM 1241 C CA . GLU A 1 153 ? 3.622 3.965 5.050 1.00 95.75 153 GLU A CA 1
ATOM 1242 C C . GLU A 1 153 ? 2.749 4.490 3.903 1.00 95.75 153 GLU A C 1
ATOM 1244 O O . GLU A 1 153 ? 1.736 5.153 4.153 1.00 95.75 153 GLU A O 1
ATOM 1249 N N . LYS A 1 154 ? 3.055 4.107 2.655 1.00 95.00 154 LYS A N 1
ATOM 1250 C CA . LYS A 1 154 ? 2.230 4.419 1.477 1.00 95.00 154 LYS A CA 1
ATOM 1251 C C . LYS A 1 154 ? 0.804 3.889 1.626 1.00 95.00 154 LYS A C 1
ATOM 1253 O O . LYS A 1 154 ? -0.149 4.624 1.346 1.00 95.00 154 LYS A O 1
ATOM 1258 N N . ILE A 1 155 ? 0.635 2.651 2.094 1.00 96.94 155 ILE A N 1
ATOM 1259 C CA . ILE A 1 155 ? -0.688 2.068 2.358 1.00 96.94 155 ILE A CA 1
ATOM 1260 C C . ILE A 1 155 ? -1.411 2.873 3.438 1.00 96.94 155 ILE A C 1
ATOM 1262 O O . ILE A 1 155 ? -2.544 3.292 3.222 1.00 96.94 155 ILE A O 1
ATOM 1266 N N . GLY A 1 156 ? -0.759 3.163 4.564 1.00 95.69 156 GLY A N 1
ATOM 1267 C CA . GLY A 1 156 ? -1.356 3.905 5.677 1.00 95.69 156 GLY A CA 1
ATOM 1268 C C . GLY A 1 156 ? -1.808 5.303 5.281 1.00 95.69 156 GLY A C 1
ATOM 1269 O O . GLY A 1 156 ? -2.910 5.722 5.637 1.00 95.69 156 GLY A O 1
ATOM 1270 N N . HIS A 1 157 ? -0.996 6.011 4.501 1.00 9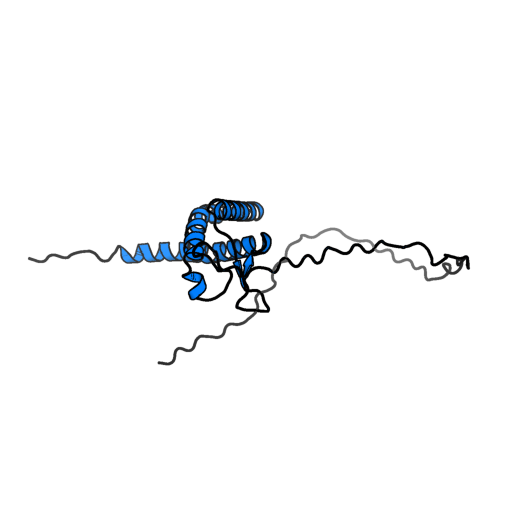3.94 157 HIS A N 1
ATOM 1271 C CA . HIS A 1 157 ? -1.378 7.304 3.947 1.00 93.94 157 HIS A CA 1
ATOM 1272 C C . HIS A 1 157 ? -2.600 7.180 3.025 1.00 93.94 157 HIS A C 1
ATOM 1274 O O . HIS A 1 157 ? -3.571 7.926 3.163 1.00 93.94 157 HIS A O 1
ATOM 1280 N N . THR A 1 158 ? -2.588 6.185 2.135 1.00 94.62 158 THR A N 1
ATOM 1281 C CA . THR A 1 158 ? -3.687 5.933 1.195 1.00 94.62 158 THR A CA 1
ATOM 1282 C C . THR A 1 158 ? -4.986 5.593 1.926 1.00 94.62 158 THR A C 1
ATOM 1284 O O . THR A 1 158 ? -6.021 6.169 1.603 1.00 94.62 158 THR A O 1
ATOM 1287 N N . MET A 1 159 ? -4.942 4.741 2.954 1.00 94.06 159 MET A N 1
ATOM 1288 C CA . MET A 1 159 ? -6.103 4.391 3.784 1.00 94.06 159 MET A CA 1
ATOM 1289 C C . MET A 1 159 ? -6.747 5.637 4.398 1.00 94.06 159 MET A C 1
ATOM 1291 O O . MET A 1 159 ? -7.950 5.848 4.253 1.00 94.06 159 MET A O 1
ATOM 1295 N N . ARG A 1 160 ? -5.941 6.506 5.027 1.00 91.31 160 ARG A N 1
ATOM 1296 C CA . ARG A 1 160 ? -6.428 7.751 5.649 1.00 91.31 160 ARG A CA 1
ATOM 1297 C C . ARG A 1 160 ? -7.055 8.696 4.627 1.00 91.31 160 ARG A C 1
ATOM 1299 O O . ARG A 1 160 ? -8.071 9.322 4.914 1.00 91.3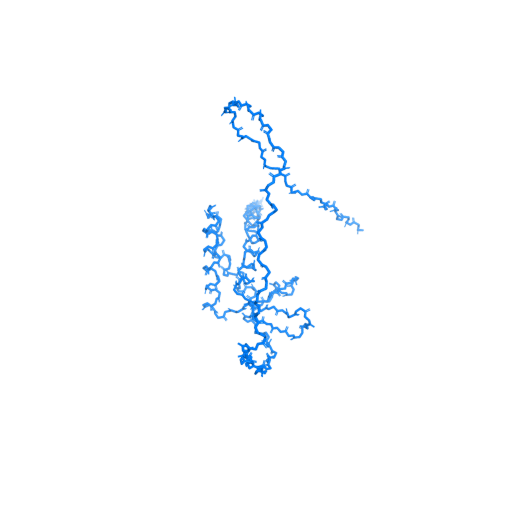1 160 ARG A O 1
ATOM 1306 N N . TYR A 1 161 ? -6.462 8.804 3.440 1.00 91.00 161 TYR A N 1
ATOM 1307 C CA . TYR A 1 161 ? -6.995 9.640 2.366 1.00 91.00 161 TYR A CA 1
ATOM 1308 C C . TYR A 1 161 ? -8.316 9.084 1.811 1.00 91.00 161 TYR A C 1
ATOM 1310 O O . TYR A 1 161 ? -9.306 9.805 1.696 1.00 91.00 161 TYR A O 1
ATOM 1318 N N . ARG A 1 162 ? -8.365 7.779 1.524 1.00 90.19 162 ARG A N 1
ATOM 1319 C CA . ARG A 1 162 ? -9.536 7.106 0.943 1.00 90.19 162 ARG A CA 1
ATOM 1320 C C . ARG A 1 162 ? -10.715 7.042 1.906 1.00 90.19 162 ARG A C 1
ATOM 1322 O O . ARG A 1 162 ? -11.850 7.198 1.463 1.00 90.19 162 ARG A O 1
ATOM 1329 N N . GLN A 1 163 ? -10.462 6.918 3.207 1.00 87.19 163 GLN A N 1
ATOM 1330 C CA . GLN A 1 163 ? -11.503 6.975 4.235 1.00 87.19 163 GLN A CA 1
ATOM 1331 C C . GLN A 1 163 ? -12.331 8.266 4.139 1.00 87.19 163 GLN A C 1
ATOM 1333 O O . GLN A 1 163 ? -13.560 8.214 4.161 1.00 87.19 163 GLN A O 1
ATOM 1338 N N . LYS A 1 164 ? -11.674 9.419 3.949 1.00 84.81 164 LYS A N 1
ATOM 1339 C CA . LYS A 1 164 ? -12.358 10.715 3.795 1.00 84.81 164 LYS A CA 1
ATOM 1340 C C . LYS A 1 164 ? -13.259 10.745 2.557 1.00 84.81 164 LYS A C 1
ATOM 1342 O O . LYS A 1 164 ? -14.369 11.267 2.610 1.00 84.81 164 LYS A O 1
ATOM 1347 N N . LEU A 1 165 ? -12.811 10.138 1.457 1.00 82.38 165 LEU A N 1
ATOM 1348 C CA . LEU A 1 165 ? -13.578 10.078 0.210 1.00 82.38 165 LEU A CA 1
ATOM 1349 C C . LEU A 1 165 ? -14.813 9.174 0.316 1.00 82.38 165 LEU A C 1
ATOM 1351 O O . LEU A 1 165 ? -15.834 9.472 -0.301 1.00 82.38 165 LEU A O 1
ATOM 1355 N N . HIS A 1 166 ? -14.750 8.091 1.094 1.00 75.50 166 HIS A N 1
ATOM 1356 C CA . HIS A 1 166 ? -15.913 7.227 1.320 1.00 75.50 166 HIS A CA 1
ATOM 1357 C C . HIS A 1 166 ? -17.031 7.944 2.090 1.00 75.50 166 HIS A C 1
ATOM 1359 O O . HIS A 1 166 ? -18.192 7.812 1.709 1.00 75.50 166 HIS A O 1
ATOM 1365 N N . GLY A 1 167 ? -16.693 8.768 3.089 1.00 68.62 167 GLY A N 1
ATOM 1366 C CA . GLY A 1 167 ? -17.682 9.591 3.797 1.00 68.62 167 GLY A CA 1
ATOM 1367 C C . GLY A 1 167 ? -18.364 10.622 2.887 1.00 68.62 167 GLY A C 1
ATOM 1368 O O . GLY A 1 167 ? -19.579 10.794 2.931 1.00 68.62 167 GLY A O 1
ATOM 1369 N N . GLN A 1 168 ? -17.606 11.256 1.988 1.00 64.62 168 GLN A N 1
ATOM 1370 C CA . GLN A 1 168 ? -18.140 12.263 1.060 1.00 64.62 168 GLN A CA 1
ATOM 1371 C C . GLN A 1 168 ? -19.042 11.667 -0.032 1.00 64.62 168 GLN A C 1
ATOM 1373 O O . GLN A 1 168 ? -20.033 12.284 -0.424 1.00 64.62 168 GLN A O 1
ATOM 1378 N N . LYS A 1 169 ? -18.733 10.462 -0.530 1.00 61.66 169 LYS A N 1
ATOM 1379 C CA . LYS A 1 169 ? -19.550 9.787 -1.556 1.00 61.66 169 LYS A CA 1
ATOM 1380 C C . LYS A 1 169 ? -20.941 9.396 -1.050 1.00 61.66 169 LYS A C 1
ATOM 1382 O O . LYS A 1 169 ? -21.882 9.439 -1.836 1.00 61.66 169 LYS A O 1
ATOM 1387 N N . ALA A 1 170 ? -21.077 9.049 0.231 1.00 60.91 170 ALA A N 1
ATOM 1388 C CA . ALA A 1 170 ? -22.377 8.753 0.833 1.00 60.91 170 ALA A CA 1
ATOM 1389 C C . ALA A 1 170 ? -23.300 9.985 0.812 1.00 60.91 170 ALA A C 1
ATOM 1391 O O . ALA A 1 170 ? -24.446 9.884 0.382 1.00 60.91 170 ALA A O 1
ATOM 1392 N N . CYS A 1 171 ? -22.769 11.161 1.164 1.00 59.69 171 CYS A N 1
ATOM 1393 C CA . CYS A 1 171 ? -23.526 12.414 1.154 1.00 59.69 171 CYS A CA 1
ATOM 1394 C C . CYS A 1 171 ? -24.006 12.800 -0.261 1.00 59.69 171 CYS A C 1
ATOM 1396 O O . CYS A 1 171 ? -25.166 13.154 -0.450 1.00 59.69 171 CYS A O 1
ATOM 1398 N N . ARG A 1 172 ? -23.161 12.635 -1.292 1.00 59.34 172 ARG A N 1
ATOM 1399 C CA . ARG A 1 172 ? -23.522 12.989 -2.684 1.00 59.34 172 ARG A CA 1
ATOM 1400 C C . ARG A 1 172 ? -24.577 12.071 -3.313 1.00 59.34 172 ARG A C 1
ATOM 1402 O O . ARG A 1 172 ? -25.270 12.497 -4.229 1.00 59.34 172 ARG A O 1
ATOM 1409 N N . LYS A 1 173 ? -24.695 10.818 -2.859 1.00 57.88 173 LYS A N 1
ATOM 1410 C CA . LYS A 1 173 ? -25.676 9.862 -3.405 1.00 57.88 173 LYS A CA 1
ATOM 1411 C C . LYS A 1 173 ? -27.102 10.151 -2.914 1.00 57.88 173 LYS A C 1
ATOM 1413 O O . LYS A 1 173 ? -28.061 9.863 -3.622 1.00 57.88 173 LYS A O 1
ATOM 1418 N N . LEU A 1 174 ? -27.230 10.762 -1.735 1.00 58.06 174 LEU A N 1
ATOM 1419 C CA . LEU A 1 174 ? -28.511 11.208 -1.177 1.00 58.06 174 LEU A CA 1
ATOM 1420 C C . LEU A 1 174 ? -29.072 12.424 -1.935 1.00 58.06 174 LEU A C 1
ATOM 1422 O O . LEU A 1 174 ? -30.274 12.505 -2.140 1.00 58.06 174 LEU A O 1
ATOM 1426 N N . SER A 1 175 ? -28.217 13.323 -2.434 1.00 59.06 175 SER A N 1
ATOM 1427 C CA . SER A 1 175 ? -28.653 14.533 -3.151 1.00 59.06 175 SER A CA 1
ATOM 1428 C C . SER A 1 175 ? -29.030 14.320 -4.624 1.00 59.06 175 SER A C 1
ATOM 1430 O O . SER A 1 175 ? -29.608 15.214 -5.226 1.00 59.06 175 SER A O 1
ATOM 1432 N N . SER A 1 176 ? -28.683 13.182 -5.237 1.00 60.41 176 SER A N 1
ATOM 1433 C CA . SER A 1 176 ? -28.926 12.924 -6.670 1.00 60.41 176 SER A CA 1
ATOM 1434 C C . SER A 1 176 ? -30.144 12.039 -6.961 1.00 60.41 176 SER A C 1
ATOM 1436 O O . SER A 1 176 ? -30.350 11.670 -8.111 1.00 60.41 176 SER A O 1
ATOM 1438 N N . SER A 1 177 ? -30.909 11.631 -5.942 1.00 59.34 177 SER A N 1
ATOM 1439 C CA . SER A 1 177 ? -32.073 10.737 -6.096 1.00 59.34 177 SER A CA 1
ATOM 1440 C C . SER A 1 177 ? -33.427 11.452 -5.993 1.00 59.34 177 SER A C 1
ATOM 1442 O O . SER A 1 177 ? -34.458 10.820 -6.189 1.00 59.34 177 SER A O 1
ATOM 1444 N N . SER A 1 178 ? -33.446 12.765 -5.744 1.00 58.62 178 SER A N 1
ATOM 1445 C CA . SER A 1 178 ? -34.668 13.552 -5.518 1.00 58.62 178 SER A CA 1
ATOM 1446 C C . SER A 1 178 ? -35.177 14.357 -6.728 1.00 58.62 178 SER A C 1
ATOM 1448 O O . SER A 1 178 ? -36.094 15.154 -6.567 1.00 58.62 178 SER A O 1
ATOM 1450 N N . SER A 1 179 ? -34.636 14.175 -7.941 1.00 56.94 179 SER A N 1
ATOM 1451 C CA . SER A 1 179 ? -34.963 15.015 -9.115 1.00 56.94 179 SER A CA 1
ATOM 1452 C C . SER A 1 179 ? -35.573 14.263 -10.311 1.00 56.94 179 SER A C 1
ATOM 1454 O O . SER A 1 179 ? -35.287 14.590 -11.462 1.00 56.94 179 SER A O 1
ATOM 1456 N N . SER A 1 180 ? -36.408 13.248 -10.077 1.00 53.66 180 SER A N 1
ATOM 1457 C CA . SER A 1 180 ? -37.190 12.586 -11.138 1.00 53.66 180 SER A CA 1
ATOM 1458 C C . SER A 1 180 ? -38.654 12.415 -10.732 1.00 53.66 180 SER A C 1
ATOM 1460 O O . SER A 1 180 ? -39.155 11.302 -10.628 1.00 53.66 180 SER A O 1
ATOM 1462 N N . SER A 1 181 ? -39.342 13.533 -10.501 1.00 53.41 181 SER A N 1
ATOM 1463 C CA . SER A 1 181 ? -40.806 13.585 -10.524 1.00 53.41 181 SER A CA 1
ATOM 1464 C C . SER A 1 181 ? -41.226 14.168 -11.871 1.00 53.41 181 SER A C 1
ATOM 1466 O O . SER A 1 181 ? -41.235 15.382 -12.060 1.00 53.41 181 SER A O 1
ATOM 1468 N N . THR A 1 182 ? -41.492 13.291 -12.838 1.00 63.62 182 THR A N 1
ATOM 1469 C CA . THR A 1 182 ? -42.021 13.650 -14.157 1.00 63.62 182 THR A CA 1
ATOM 1470 C C . THR A 1 182 ? -43.493 14.031 -14.011 1.00 63.62 182 THR A C 1
ATOM 1472 O O . THR A 1 182 ? -44.367 13.168 -13.970 1.00 63.62 182 THR A O 1
ATOM 1475 N N . THR A 1 183 ? -43.776 15.326 -13.901 1.00 68.06 183 THR A N 1
ATOM 1476 C CA . THR A 1 183 ? -45.144 15.851 -13.921 1.00 68.06 183 THR A CA 1
ATOM 1477 C C . THR A 1 183 ? -45.672 15.812 -15.355 1.00 68.06 183 THR A C 1
ATOM 1479 O O . THR A 1 183 ? -45.204 16.554 -16.214 1.00 68.06 183 THR A O 1
ATOM 1482 N N . THR A 1 184 ? -46.629 14.922 -15.615 1.00 68.44 184 THR A N 1
ATOM 1483 C CA . THR A 1 184 ? -47.390 14.854 -16.871 1.00 68.44 184 THR A CA 1
ATOM 1484 C C . THR A 1 184 ? -48.655 15.692 -16.700 1.00 68.44 184 THR A C 1
ATOM 1486 O O . THR A 1 184 ? -49.448 15.393 -15.811 1.00 68.44 184 THR A O 1
ATOM 1489 N N . PHE A 1 185 ? -48.839 16.732 -17.514 1.00 60.59 185 PHE A N 1
ATOM 1490 C CA . PHE A 1 185 ? -50.109 17.457 -17.639 1.00 60.59 185 PHE A CA 1
ATOM 1491 C C . PHE A 1 185 ? -50.713 17.159 -19.016 1.00 60.59 185 PHE A C 1
ATOM 1493 O O . PHE A 1 185 ? -49.996 17.201 -20.018 1.00 60.59 185 PHE A O 1
ATOM 1500 N N . LEU A 1 186 ? -51.999 16.797 -19.004 1.00 68.94 186 LEU A N 1
ATOM 1501 C CA . LEU A 1 186 ? -52.879 16.594 -20.159 1.00 68.94 186 LEU A CA 1
ATOM 1502 C C . LEU A 1 186 ? -53.512 17.918 -20.590 1.00 68.94 186 LEU A C 1
ATOM 1504 O O . LEU A 1 186 ? -53.789 18.739 -19.684 1.00 68.94 186 LEU A O 1
#

pLDDT: mean 71.36, std 21.19, range [34.47, 97.62]

Radius of gyration: 31.28 Å; chains: 1; bounding box: 104×48×77 Å

Sequence (186 aa):
DHYFLPRSFLYGMVQYSHQFHHILQLPSINTMLSPSSFLSMIPSRNFFPPSMLSSPEQQRPKDLLEAEPLVSSEQDILLGRGTLHAKHPGNKNFYKIVDTFIPRYHAAKSKSEKSDLLHSIYRRVLAAGLRFVKHDDGDDRTRRVVTKKEAKEKIGHTMRYRQKLHGQKACRKLSSSSSSSTTTFL

Foldseek 3Di:
DDDDDDDDDDDDDDDDDDDDDDDDDDDDDDDDDDDDDDPDDDDDDDDDDPDDPPPPPPPPPPPPPVVDAPDDDLLEQEPDDDDVSCPRNNNVVLLVLLVVCLVVCVVDDDPVSNLVSLVVSVVVSVVVVYFYWYQDPPDNRHIDTDDPVVSSVVSVVSSVVVNVVVVVVVVVVVVPPPPDPPDDDD